Protein AF-A0A395NBT1-F1 (afdb_monomer_lite)

Sequence (187 aa):
MSADPVFLSLAEILTRHDVDQFLPVRCSHEETSRHMEQRIAELKDQEDSTGGSVTCIIRNAPTGLGEPCFDKLEAKLGHAMMSISAAKGFEVGSGFLGAEMNGSKHTDPFSPAPEQAVSAAEHKLGIPRSRLVTKTNHSGGIQSGISNGMPIFFRVAFKPPATIGQDQTTVMAQHARQVSIQMSKSS

Organism: Trichoderma arundinaceum (NCBI:txid490622)

Secondary structure (DSSP, 8-state):
-TT-HHHHHHHHH--HHHHHTSTTTT-SSHHHHHHHHHHHHHHHHTT----EEEEEEE-SPPTT-B-SSSS-HHHHHHHHHHTSTTEEEEEETTHHHHTTS-HHHH---EEEPPHHHHHHHHHHHS-PPPSEEESS-TTTTEETTEE-SSPEEEEEEEPPPS--SSEEEEEETTTTEEEEEE-PPP-

Radius of gyration: 21.01 Å; chains: 1; bounding box: 50×43×54 Å

pLDDT: mean 89.09, std 10.99, range [39.69, 98.44]

Structure (mmCIF, N/CA/C/O backbone):
data_AF-A0A395NBT1-F1
#
_entry.id   AF-A0A395NBT1-F1
#
loop_
_atom_site.group_PDB
_atom_site.id
_atom_site.type_symbol
_atom_site.label_atom_id
_atom_site.label_alt_id
_atom_site.label_comp_id
_atom_site.label_asym_id
_atom_site.label_entity_id
_atom_site.label_seq_id
_atom_site.pdbx_PDB_ins_code
_atom_site.Cartn_x
_atom_site.Cartn_y
_atom_site.Cartn_z
_atom_site.occupancy
_atom_site.B_iso_or_equiv
_atom_site.auth_seq_id
_atom_site.auth_comp_id
_atom_site.auth_asym_id
_atom_site.auth_atom_id
_atom_site.pdbx_PDB_model_num
ATOM 1 N N . MET A 1 1 ? 11.245 -4.238 2.820 1.00 64.44 1 MET A N 1
ATOM 2 C CA . MET A 1 1 ? 10.103 -4.527 1.925 1.00 64.44 1 MET A CA 1
ATOM 3 C C . MET A 1 1 ? 10.461 -4.301 0.459 1.00 64.44 1 MET A C 1
ATOM 5 O O . MET A 1 1 ? 10.608 -5.280 -0.243 1.00 64.44 1 MET A O 1
ATOM 9 N N . SER A 1 2 ? 10.690 -3.072 -0.019 1.00 68.12 2 SER A N 1
ATOM 10 C CA . SER A 1 2 ? 10.865 -2.808 -1.466 1.00 68.12 2 SER A CA 1
ATOM 11 C C . SER A 1 2 ? 12.119 -3.403 -2.133 1.00 68.12 2 SER A C 1
ATOM 13 O O . SER A 1 2 ? 12.176 -3.489 -3.354 1.00 68.12 2 SER A O 1
ATOM 15 N N . ALA A 1 3 ? 13.123 -3.797 -1.349 1.00 66.44 3 ALA A N 1
ATOM 16 C CA . ALA A 1 3 ? 14.287 -4.566 -1.808 1.00 66.44 3 ALA A CA 1
ATOM 17 C C . ALA A 1 3 ? 14.493 -5.855 -1.006 1.00 66.44 3 ALA A C 1
ATOM 19 O O . ALA A 1 3 ? 15.542 -6.481 -1.095 1.00 66.44 3 ALA A O 1
ATOM 20 N N . ASP A 1 4 ? 13.498 -6.230 -0.201 1.00 78.12 4 ASP A N 1
ATOM 21 C CA . ASP A 1 4 ? 13.514 -7.515 0.481 1.00 78.12 4 ASP A CA 1
ATOM 22 C C . ASP A 1 4 ? 13.201 -8.603 -0.560 1.00 78.12 4 ASP A C 1
ATOM 24 O O . ASP A 1 4 ? 12.109 -8.570 -1.139 1.00 78.12 4 ASP A O 1
ATOM 28 N N . PRO A 1 5 ? 14.122 -9.547 -0.823 1.00 78.00 5 PRO A N 1
ATOM 2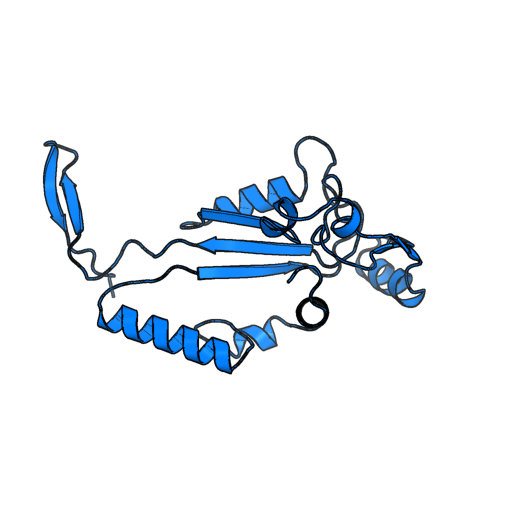9 C CA . PRO A 1 5 ? 13.909 -10.590 -1.820 1.00 78.00 5 PRO A CA 1
ATOM 30 C C . PRO A 1 5 ? 12.666 -11.439 -1.539 1.00 78.00 5 PRO A C 1
ATOM 32 O O . PRO A 1 5 ? 11.990 -11.857 -2.478 1.00 78.00 5 PRO A O 1
ATOM 35 N N . VAL A 1 6 ? 12.326 -11.649 -0.261 1.00 84.12 6 VAL A N 1
ATOM 36 C CA . VAL A 1 6 ? 11.142 -12.421 0.138 1.00 84.12 6 VAL A CA 1
ATOM 37 C C . VAL A 1 6 ? 9.877 -11.689 -0.288 1.00 84.12 6 VAL A C 1
ATOM 39 O O . VAL A 1 6 ? 8.997 -12.280 -0.911 1.00 84.12 6 VAL A O 1
ATOM 42 N N . PHE A 1 7 ? 9.803 -10.383 -0.019 1.00 84.69 7 PHE A N 1
ATOM 43 C CA . PHE A 1 7 ? 8.663 -9.572 -0.440 1.00 84.69 7 PHE A CA 1
ATOM 44 C C . PHE A 1 7 ? 8.560 -9.477 -1.961 1.00 84.69 7 PHE A C 1
ATOM 46 O O . PHE A 1 7 ? 7.461 -9.584 -2.490 1.00 84.69 7 PHE A O 1
ATOM 53 N N . LEU A 1 8 ? 9.672 -9.280 -2.671 1.00 83.25 8 LEU A N 1
ATOM 54 C CA . LEU A 1 8 ? 9.651 -9.186 -4.132 1.00 83.25 8 LEU A CA 1
ATOM 55 C C . LEU A 1 8 ? 9.175 -10.498 -4.768 1.00 83.25 8 LEU A C 1
ATOM 57 O O . LEU A 1 8 ? 8.313 -10.466 -5.642 1.00 83.25 8 LEU A O 1
ATOM 61 N N . SER A 1 9 ? 9.643 -11.643 -4.264 1.00 86.50 9 SER A N 1
ATOM 62 C CA . SER A 1 9 ? 9.143 -12.953 -4.688 1.00 86.50 9 SER A CA 1
ATOM 63 C C . SER A 1 9 ? 7.651 -13.112 -4.385 1.00 86.50 9 SER A C 1
ATOM 65 O O . SER A 1 9 ? 6.889 -13.532 -5.255 1.00 86.50 9 SER A O 1
ATOM 67 N N . LEU A 1 10 ? 7.212 -12.740 -3.177 1.00 86.31 10 LEU A N 1
ATOM 68 C CA . LEU A 1 10 ? 5.802 -12.771 -2.786 1.00 86.31 10 LEU A CA 1
ATOM 69 C C . LEU A 1 10 ? 4.959 -11.882 -3.711 1.00 86.31 10 LEU A C 1
ATOM 71 O O . LEU A 1 10 ? 3.888 -12.279 -4.170 1.00 86.31 10 LEU A O 1
ATOM 75 N N . ALA A 1 11 ? 5.459 -10.690 -4.031 1.00 85.19 11 ALA A N 1
ATOM 76 C CA . ALA A 1 11 ? 4.794 -9.738 -4.899 1.00 85.19 11 ALA A CA 1
ATOM 77 C C . ALA A 1 11 ? 4.624 -10.263 -6.326 1.00 85.19 11 ALA A C 1
ATOM 79 O O . ALA A 1 11 ? 3.717 -9.805 -7.011 1.00 85.19 11 ALA A O 1
ATOM 80 N N . GLU A 1 12 ? 5.388 -11.255 -6.773 1.00 84.62 12 GLU A N 1
ATOM 81 C CA . GLU A 1 12 ? 5.186 -11.904 -8.071 1.00 84.62 12 GLU A CA 1
ATOM 82 C C . GLU A 1 12 ? 4.179 -13.056 -8.017 1.00 84.62 12 GLU A C 1
ATOM 84 O O . GLU A 1 12 ? 3.336 -13.160 -8.909 1.00 84.62 12 GLU A O 1
ATOM 89 N N . ILE A 1 13 ? 4.218 -13.878 -6.965 1.00 88.69 13 ILE A N 1
ATOM 90 C CA . ILE A 1 13 ? 3.471 -15.146 -6.924 1.00 88.69 13 ILE A CA 1
ATOM 91 C C . ILE A 1 13 ? 2.124 -15.062 -6.196 1.00 88.69 13 ILE A C 1
ATOM 93 O O . ILE A 1 13 ? 1.206 -15.795 -6.547 1.00 88.69 13 ILE A O 1
ATOM 97 N N . LEU A 1 14 ? 1.980 -14.171 -5.208 1.00 89.25 14 LEU A N 1
ATOM 98 C CA . LEU A 1 14 ? 0.829 -14.151 -4.299 1.00 89.25 14 LEU A CA 1
ATOM 99 C C . LEU A 1 14 ? -0.477 -13.855 -5.039 1.00 89.25 14 LEU A C 1
ATOM 101 O O . LEU A 1 14 ? -0.660 -12.765 -5.583 1.00 89.25 14 LEU A O 1
ATOM 105 N N . THR A 1 15 ? -1.426 -14.775 -5.041 1.00 91.19 15 THR A N 1
ATOM 106 C CA . THR A 1 15 ? -2.711 -14.577 -5.710 1.00 91.19 15 THR A CA 1
ATOM 107 C C . THR A 1 15 ? -3.774 -14.054 -4.752 1.00 91.19 15 THR A C 1
ATOM 109 O O . THR A 1 15 ? -3.655 -14.125 -3.530 1.00 91.19 15 THR A O 1
ATOM 112 N N . ARG A 1 16 ? -4.873 -13.544 -5.317 1.00 89.94 16 ARG A N 1
ATOM 113 C CA . ARG A 1 16 ? -6.058 -13.208 -4.524 1.00 89.94 16 ARG A CA 1
ATOM 114 C C . ARG A 1 16 ? -6.600 -14.430 -3.774 1.00 89.94 16 ARG A C 1
ATOM 116 O O . ARG A 1 16 ? -7.049 -14.278 -2.647 1.00 89.94 16 ARG A O 1
ATOM 123 N N . HIS A 1 17 ? -6.555 -15.613 -4.391 1.00 92.69 17 HIS A N 1
ATOM 124 C CA . HIS A 1 17 ? -7.031 -16.842 -3.763 1.00 92.69 17 HIS A CA 1
ATOM 125 C C . HIS A 1 17 ? -6.228 -17.163 -2.500 1.00 92.69 17 HIS A C 1
ATOM 127 O O . HIS A 1 17 ? -6.829 -17.405 -1.460 1.00 92.69 17 HIS A O 1
ATOM 133 N N . ASP A 1 18 ? -4.898 -17.059 -2.572 1.00 91.94 18 ASP A N 1
ATOM 134 C CA . ASP A 1 18 ? -4.009 -17.312 -1.432 1.00 91.94 18 ASP A CA 1
ATOM 135 C C . ASP A 1 18 ? -4.303 -16.368 -0.263 1.00 91.94 18 ASP A C 1
ATOM 137 O O . ASP A 1 18 ? -4.250 -16.770 0.889 1.00 91.94 18 ASP A O 1
ATOM 141 N N . VAL A 1 19 ? -4.645 -15.111 -0.550 1.00 92.12 19 VAL A N 1
ATOM 142 C CA . VAL A 1 19 ? -4.983 -14.109 0.471 1.00 92.12 19 VAL A CA 1
ATOM 143 C C . VAL A 1 19 ? -6.383 -14.331 1.053 1.00 92.12 19 VAL A C 1
ATOM 145 O O . VAL A 1 19 ? -6.577 -14.214 2.263 1.00 92.12 19 VAL A O 1
ATOM 148 N N . ASP A 1 20 ? -7.364 -14.656 0.207 1.00 93.38 20 ASP A N 1
ATOM 149 C CA . ASP A 1 20 ? -8.762 -14.854 0.610 1.00 93.38 20 ASP A CA 1
ATOM 150 C C . ASP A 1 20 ? -8.966 -16.145 1.434 1.00 93.38 20 ASP A C 1
ATOM 152 O O . ASP A 1 20 ? -9.993 -16.279 2.095 1.00 93.38 20 ASP A O 1
ATOM 156 N N . GLN A 1 21 ? -7.994 -17.066 1.465 1.00 93.75 21 GLN A N 1
ATOM 157 C CA . GLN A 1 21 ? -7.999 -18.213 2.385 1.00 93.75 21 GLN A CA 1
ATOM 158 C C . GLN A 1 21 ? -7.797 -17.809 3.859 1.00 93.75 21 GLN A C 1
ATOM 160 O O . GLN A 1 21 ? -8.233 -18.533 4.750 1.00 93.75 21 GLN A O 1
ATOM 165 N N . PHE A 1 22 ? -7.197 -16.645 4.132 1.00 93.19 22 PHE A N 1
ATOM 166 C CA . PHE A 1 22 ? -6.856 -16.183 5.485 1.00 93.19 22 PHE A CA 1
ATOM 167 C C . PHE A 1 22 ? -7.868 -15.161 6.014 1.00 93.19 22 PHE A C 1
ATOM 169 O O . PHE A 1 22 ? -7.516 -14.059 6.440 1.00 93.19 22 PHE A O 1
ATOM 176 N N . LEU A 1 23 ? -9.160 -15.479 5.946 1.00 91.31 23 LEU A N 1
ATOM 177 C CA . LEU A 1 23 ? -10.187 -14.636 6.559 1.00 91.31 23 LEU A CA 1
ATOM 178 C C . LEU A 1 23 ? -10.144 -14.749 8.093 1.00 91.31 23 LEU A C 1
ATOM 180 O O . LEU A 1 23 ? -9.968 -15.850 8.605 1.00 91.31 23 LEU A O 1
ATOM 184 N N . PRO A 1 24 ? -10.365 -13.641 8.830 1.00 91.88 24 PRO A N 1
ATOM 185 C CA . PRO A 1 24 ? -10.861 -12.347 8.344 1.00 91.88 24 PRO A CA 1
ATOM 186 C C . PRO A 1 24 ? -9.770 -11.332 7.952 1.00 91.88 24 PRO A C 1
ATOM 188 O O . PRO A 1 24 ? -10.095 -10.309 7.345 1.00 91.88 24 PRO A O 1
ATOM 191 N N . VAL A 1 25 ? -8.500 -11.581 8.289 1.00 95.06 25 VAL A N 1
ATOM 192 C CA . VAL A 1 25 ? -7.426 -10.565 8.252 1.00 95.06 25 VAL A CA 1
ATOM 193 C C . VAL A 1 25 ? -6.683 -10.459 6.921 1.00 95.06 25 VAL A C 1
ATOM 195 O O . VAL A 1 25 ? -6.000 -9.464 6.687 1.00 95.06 25 VAL A O 1
ATOM 198 N N . ARG A 1 26 ? -6.849 -11.436 6.023 1.00 95.06 26 ARG A N 1
ATOM 199 C CA . ARG A 1 26 ? -6.246 -11.478 4.681 1.00 95.06 26 ARG A CA 1
ATOM 200 C C . ARG A 1 26 ? -4.718 -11.359 4.711 1.00 95.06 26 ARG A C 1
ATOM 202 O O . ARG A 1 26 ? -4.114 -10.663 3.896 1.00 95.06 26 ARG A O 1
ATOM 209 N N . CYS A 1 27 ? -4.091 -12.044 5.664 1.00 93.25 27 CYS A N 1
ATOM 210 C CA . CYS A 1 27 ? -2.641 -12.135 5.787 1.00 93.25 27 CYS A CA 1
ATOM 211 C C . CYS A 1 27 ? -2.197 -13.564 5.467 1.00 93.25 27 CYS A C 1
ATOM 213 O O . CYS A 1 27 ? -2.426 -14.465 6.261 1.00 93.25 27 CYS A O 1
ATOM 215 N N . SER A 1 28 ? -1.525 -13.776 4.332 1.00 90.44 28 SER A N 1
ATOM 216 C CA . SER A 1 28 ? -1.078 -15.113 3.904 1.00 90.44 28 SER A CA 1
ATOM 217 C C . SER A 1 28 ? 0.087 -15.688 4.725 1.00 90.44 28 SER A C 1
ATOM 219 O O . SER A 1 28 ? 0.576 -16.773 4.422 1.00 90.44 28 SER A O 1
ATOM 221 N N . HIS A 1 29 ? 0.582 -14.954 5.727 1.00 91.31 29 HIS A N 1
ATOM 222 C CA . HIS A 1 29 ? 1.615 -15.423 6.645 1.00 91.31 29 HIS A CA 1
ATOM 223 C C . HIS A 1 29 ? 0.958 -15.903 7.940 1.00 91.31 29 HIS A C 1
ATOM 225 O O . HIS A 1 29 ? 0.477 -15.095 8.732 1.00 91.31 29 HIS A O 1
ATOM 231 N N . GLU A 1 30 ? 0.945 -17.217 8.155 1.00 91.94 30 GLU A N 1
ATOM 232 C CA . GLU A 1 30 ? 0.127 -17.877 9.181 1.00 91.94 30 GLU A CA 1
ATOM 233 C C . GLU A 1 30 ? 0.376 -17.363 10.607 1.00 91.94 30 GLU A C 1
ATOM 235 O O . GLU A 1 30 ? -0.566 -17.091 11.351 1.00 91.94 30 GLU A O 1
ATOM 240 N N . GLU A 1 31 ? 1.638 -17.195 11.003 1.00 95.00 31 GLU A N 1
ATOM 241 C CA . GLU A 1 31 ? 1.982 -16.679 12.334 1.00 95.00 31 GLU A CA 1
ATOM 242 C C . GLU A 1 31 ? 1.490 -15.237 12.523 1.00 95.00 31 GLU A C 1
ATOM 244 O O . GLU A 1 31 ? 0.883 -14.897 13.538 1.00 95.00 31 GLU A O 1
ATOM 249 N N . THR A 1 32 ? 1.686 -14.391 11.511 1.00 94.00 32 THR A N 1
ATOM 250 C CA . THR A 1 32 ? 1.241 -12.994 11.556 1.00 94.00 32 THR A CA 1
ATOM 251 C C . THR A 1 32 ? -0.281 -12.891 11.519 1.00 94.00 32 THR A C 1
ATOM 253 O O . THR A 1 32 ? -0.833 -12.063 12.239 1.00 94.00 32 THR A O 1
ATOM 256 N N . SER A 1 33 ? -0.961 -13.751 10.750 1.00 95.44 33 SER A N 1
ATOM 257 C CA . SER A 1 33 ? -2.427 -13.846 10.728 1.00 95.44 33 SER A CA 1
ATOM 258 C C . SER A 1 33 ? -2.971 -14.117 12.125 1.00 95.44 33 SER A C 1
ATOM 260 O O . SER A 1 33 ? -3.817 -13.368 12.608 1.00 95.44 33 SER A O 1
ATOM 262 N N . ARG A 1 34 ? -2.405 -15.109 12.829 1.00 96.31 34 ARG A N 1
ATOM 263 C CA . ARG A 1 34 ? -2.803 -15.443 14.204 1.00 96.31 34 ARG A CA 1
ATOM 264 C C . ARG A 1 34 ? -2.607 -14.275 15.167 1.00 96.31 34 ARG A C 1
ATOM 266 O O . ARG A 1 34 ? -3.514 -13.975 15.936 1.00 96.31 34 ARG A O 1
ATOM 273 N N . HIS A 1 35 ? -1.472 -13.578 15.103 1.00 97.12 35 HIS A N 1
ATOM 274 C CA . HIS A 1 35 ? -1.242 -12.397 15.944 1.00 97.12 35 HIS A CA 1
ATOM 275 C C . HIS A 1 35 ? -2.223 -11.253 15.634 1.00 97.12 35 HIS A C 1
ATOM 277 O O . HIS A 1 35 ? -2.707 -10.587 16.550 1.00 97.12 35 HIS A O 1
ATOM 283 N N . MET A 1 36 ? -2.554 -11.027 14.358 1.00 97.44 36 MET A N 1
ATOM 284 C CA . MET A 1 36 ? -3.553 -10.028 13.960 1.00 97.44 36 MET A CA 1
ATOM 285 C C . MET A 1 36 ? -4.950 -10.391 14.478 1.00 97.44 36 MET A C 1
ATOM 287 O O . MET A 1 36 ? -5.640 -9.532 15.023 1.00 97.44 36 MET A O 1
ATOM 291 N N . GLU A 1 37 ? -5.360 -11.653 14.345 1.00 96.75 37 GLU A N 1
ATOM 292 C CA . GLU A 1 37 ? -6.650 -12.153 14.830 1.00 96.75 37 GLU A CA 1
ATOM 293 C C . GLU A 1 37 ? -6.774 -12.044 16.350 1.00 96.75 37 GLU A C 1
ATOM 295 O O . GLU A 1 37 ? -7.779 -11.533 16.842 1.00 96.75 37 GLU A O 1
ATOM 300 N N . GLN A 1 38 ? -5.735 -12.450 17.086 1.00 97.31 38 GLN A N 1
ATOM 301 C CA . GLN A 1 38 ? -5.672 -12.308 18.541 1.00 97.31 38 GLN A CA 1
ATOM 302 C C . GLN A 1 38 ? -5.833 -10.847 18.956 1.00 97.31 38 GLN A C 1
ATOM 304 O O . GLN A 1 38 ? -6.691 -10.532 19.776 1.00 97.31 38 GLN A O 1
ATOM 309 N N . ARG A 1 39 ? -5.094 -9.932 18.320 1.00 97.06 39 ARG A N 1
ATOM 310 C CA . ARG A 1 39 ? -5.191 -8.502 18.625 1.00 97.06 39 ARG A CA 1
ATOM 311 C C . ARG A 1 39 ? -6.585 -7.931 18.353 1.00 97.06 39 ARG A C 1
ATOM 313 O O . ARG A 1 39 ? -7.067 -7.088 19.107 1.00 97.06 39 ARG A O 1
ATOM 320 N N . ILE A 1 40 ? -7.230 -8.362 17.270 1.00 96.12 40 ILE A N 1
ATOM 321 C CA . ILE A 1 40 ? -8.598 -7.946 16.938 1.00 96.12 40 ILE A CA 1
ATOM 322 C C . ILE A 1 40 ? -9.594 -8.490 17.968 1.00 96.12 40 ILE A C 1
ATOM 324 O O . ILE A 1 40 ? -10.498 -7.758 18.365 1.00 96.12 40 ILE A O 1
ATOM 328 N N . ALA A 1 41 ? -9.431 -9.741 18.408 1.00 96.12 41 ALA A N 1
ATOM 329 C CA . ALA A 1 41 ? -10.268 -10.342 19.441 1.00 96.12 41 ALA A CA 1
ATOM 330 C C . ALA A 1 41 ? -10.123 -9.606 20.784 1.00 96.12 41 ALA A C 1
ATOM 332 O O . ALA A 1 41 ? -11.127 -9.187 21.349 1.00 96.12 41 ALA A O 1
ATOM 333 N N . GLU A 1 42 ? -8.891 -9.337 21.225 1.00 97.19 42 GLU A N 1
ATOM 334 C CA . GLU A 1 42 ? -8.612 -8.568 22.446 1.00 97.19 42 GLU A CA 1
ATOM 335 C C . GLU A 1 42 ? -9.287 -7.193 22.441 1.00 97.19 42 GLU A C 1
ATOM 337 O O . GLU A 1 42 ? -9.900 -6.788 23.425 1.00 97.19 42 GLU A O 1
ATOM 342 N N . LEU A 1 43 ? -9.177 -6.457 21.331 1.00 95.88 43 LEU A N 1
ATOM 343 C CA . LEU A 1 43 ? -9.777 -5.128 21.220 1.00 95.88 43 LEU A CA 1
ATOM 344 C C . LEU A 1 43 ? -11.296 -5.188 21.161 1.00 95.88 43 LEU A C 1
ATOM 346 O O . LEU A 1 43 ? -11.957 -4.316 21.712 1.00 95.88 43 LEU A O 1
ATOM 350 N N . LYS A 1 44 ? -11.857 -6.225 20.536 1.00 93.56 44 LYS A N 1
ATOM 351 C CA . LYS A 1 44 ? -13.300 -6.449 20.547 1.00 93.56 44 LYS A CA 1
ATOM 352 C C . LYS A 1 44 ? -13.814 -6.655 21.975 1.00 93.56 44 LYS A C 1
ATOM 354 O O . LYS A 1 44 ? -14.836 -6.066 22.316 1.00 93.56 44 LYS A O 1
ATOM 359 N N . ASP A 1 45 ? -13.104 -7.432 22.792 1.00 95.19 45 ASP A N 1
ATOM 360 C CA . ASP A 1 45 ? -13.452 -7.661 24.202 1.00 95.19 45 ASP A CA 1
ATOM 361 C C . ASP A 1 45 ? -13.301 -6.385 25.052 1.00 95.19 45 ASP A C 1
ATOM 363 O O . ASP A 1 45 ? -14.012 -6.202 26.036 1.00 95.19 45 ASP A O 1
ATOM 367 N N . GLN A 1 46 ? -12.416 -5.471 24.643 1.00 95.06 46 GLN A N 1
ATOM 368 C CA . GLN A 1 46 ? -12.236 -4.133 25.229 1.00 95.06 46 GLN A CA 1
ATOM 369 C C . GLN A 1 46 ? -13.201 -3.081 24.654 1.00 95.06 46 GLN A C 1
ATOM 371 O O . GLN A 1 46 ? -13.040 -1.886 24.911 1.00 95.06 46 GLN A O 1
ATOM 376 N N . GLU A 1 47 ? -14.174 -3.508 23.843 1.00 93.81 47 GLU A N 1
ATOM 377 C CA . GLU A 1 47 ? -15.110 -2.637 23.129 1.00 93.81 47 GLU A CA 1
ATOM 378 C C . GLU A 1 47 ? -14.424 -1.544 22.288 1.00 93.81 47 GLU A C 1
ATOM 380 O O . GLU A 1 47 ? -14.979 -0.466 22.084 1.00 93.81 47 GLU A O 1
ATOM 385 N N . ASP A 1 48 ? -13.226 -1.828 21.778 1.00 94.88 48 ASP A N 1
ATOM 386 C CA . ASP A 1 48 ? -12.342 -0.916 21.053 1.00 94.88 48 ASP A CA 1
ATOM 387 C C . ASP A 1 48 ? -12.085 -1.395 19.607 1.00 94.88 48 ASP A C 1
ATOM 389 O O . ASP A 1 48 ? -12.679 -2.354 19.103 1.00 94.88 48 ASP A O 1
ATOM 393 N N . SER A 1 49 ? -11.200 -0.707 18.887 1.00 94.88 49 SER A N 1
ATOM 394 C CA . SER A 1 49 ? -10.801 -1.057 17.533 1.00 94.88 49 SER A CA 1
ATOM 395 C C . SER A 1 49 ? -9.343 -0.715 17.240 1.00 94.88 49 SER A C 1
ATOM 397 O O . SER A 1 49 ? -8.694 0.071 17.922 1.00 94.88 49 SER A O 1
ATOM 399 N N . THR A 1 50 ? -8.813 -1.304 16.170 1.00 96.12 50 THR A N 1
ATOM 400 C CA . THR A 1 50 ? -7.486 -0.976 15.646 1.00 96.12 50 THR A CA 1
ATOM 401 C C . THR A 1 50 ? -7.574 -0.563 14.189 1.00 96.12 50 THR A C 1
ATOM 403 O O . THR A 1 50 ? -8.496 -0.933 13.460 1.00 96.12 50 THR A O 1
ATOM 406 N N . GLY A 1 51 ? -6.590 0.226 13.772 1.00 96.12 51 GLY A N 1
ATOM 407 C CA . GLY A 1 51 ? -6.306 0.469 12.372 1.00 96.12 51 GLY A CA 1
ATOM 408 C C . GLY A 1 51 ? -5.459 -0.657 11.793 1.00 96.12 51 GLY A C 1
ATOM 409 O O . GLY A 1 51 ? -5.273 -1.715 12.397 1.00 96.12 51 GLY A O 1
ATOM 410 N N . GLY A 1 52 ? -4.901 -0.395 10.623 1.00 96.19 52 GLY A N 1
ATOM 411 C CA . GLY A 1 52 ? -4.010 -1.325 9.952 1.00 96.19 52 GLY A CA 1
ATOM 412 C C . GLY A 1 52 ? -3.477 -0.739 8.661 1.00 96.19 52 GLY A C 1
ATOM 413 O O . GLY A 1 52 ? -3.789 0.393 8.291 1.00 96.19 52 GLY A O 1
ATOM 414 N N . SER A 1 53 ? -2.677 -1.524 7.958 1.00 95.69 53 SER A N 1
ATOM 415 C CA . SER A 1 53 ? -2.173 -1.153 6.644 1.00 95.69 53 SER A CA 1
ATOM 416 C C . SER A 1 53 ? -2.411 -2.273 5.651 1.00 95.69 53 SER A C 1
ATOM 418 O O . SER A 1 53 ? -2.197 -3.436 5.982 1.00 95.69 53 SER A O 1
ATOM 420 N N . VAL A 1 54 ? -2.792 -1.917 4.430 1.00 95.25 54 VAL A N 1
ATOM 421 C CA . VAL A 1 54 ? -3.010 -2.868 3.338 1.00 95.25 54 VAL A CA 1
ATOM 422 C C . VAL A 1 54 ? -1.984 -2.607 2.252 1.00 95.25 54 VAL A C 1
ATOM 424 O O . VAL A 1 54 ? -1.839 -1.468 1.808 1.00 95.25 54 VAL A O 1
ATOM 427 N N . THR A 1 55 ? -1.299 -3.657 1.808 1.00 94.81 55 THR A N 1
ATOM 428 C CA . THR A 1 55 ? -0.430 -3.605 0.631 1.00 94.81 55 THR A CA 1
ATOM 429 C C . THR A 1 55 ? -1.202 -4.088 -0.589 1.00 94.81 55 THR A C 1
ATOM 431 O O . THR A 1 55 ? -1.771 -5.177 -0.583 1.00 94.81 55 THR A O 1
ATOM 434 N N . CYS A 1 56 ? -1.208 -3.282 -1.646 1.00 95.00 56 CYS A N 1
ATOM 435 C CA . CYS A 1 56 ? -1.764 -3.641 -2.942 1.00 95.00 56 CYS A CA 1
ATOM 436 C C . CYS A 1 56 ? -0.630 -3.897 -3.934 1.00 95.00 56 CYS A C 1
ATOM 438 O O . CYS A 1 56 ? 0.381 -3.194 -3.914 1.00 95.00 56 CYS A O 1
ATOM 440 N N . ILE A 1 57 ? -0.814 -4.892 -4.803 1.00 94.62 57 ILE A N 1
ATOM 441 C CA . ILE A 1 57 ? 0.135 -5.253 -5.854 1.00 94.62 57 ILE A CA 1
ATOM 442 C C . ILE A 1 57 ? -0.611 -5.302 -7.189 1.00 94.62 57 ILE A C 1
ATOM 444 O O . ILE A 1 57 ? -1.576 -6.050 -7.347 1.00 94.62 57 ILE A O 1
ATOM 448 N N . ILE A 1 58 ? -0.132 -4.533 -8.161 1.00 93.00 58 ILE A N 1
ATOM 449 C CA . ILE A 1 58 ? -0.603 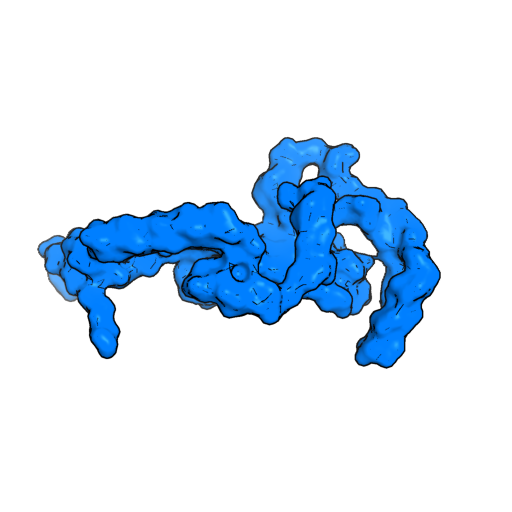-4.523 -9.544 1.00 93.00 58 ILE A CA 1
ATOM 450 C C . ILE A 1 58 ? 0.503 -5.124 -10.409 1.00 93.00 58 ILE A C 1
ATOM 452 O O . ILE A 1 58 ? 1.597 -4.573 -10.545 1.00 93.00 58 ILE A O 1
ATOM 456 N N . ARG A 1 59 ? 0.210 -6.275 -11.010 1.00 89.62 59 ARG A N 1
ATOM 457 C CA . ARG A 1 59 ? 1.131 -6.984 -11.905 1.00 89.62 59 ARG A CA 1
ATOM 458 C C . ARG A 1 59 ? 0.803 -6.689 -13.353 1.00 89.62 59 ARG A C 1
ATOM 460 O O . ARG A 1 59 ? -0.351 -6.440 -13.691 1.00 89.62 59 ARG A O 1
ATOM 467 N N . ASN A 1 60 ? 1.813 -6.821 -14.207 1.00 85.25 60 ASN A N 1
ATOM 468 C CA . ASN A 1 60 ? 1.667 -6.692 -15.657 1.00 85.25 60 ASN A CA 1
ATOM 469 C C . ASN A 1 60 ? 1.074 -5.339 -16.081 1.00 85.25 60 ASN A C 1
ATOM 471 O O . ASN A 1 60 ? 0.353 -5.262 -17.073 1.00 85.25 60 ASN A O 1
ATOM 475 N N . ALA A 1 61 ? 1.373 -4.278 -15.327 1.00 89.06 61 ALA A N 1
ATOM 476 C CA . ALA A 1 61 ? 1.083 -2.927 -15.774 1.00 89.06 61 ALA A CA 1
ATOM 477 C C . ALA A 1 61 ? 1.884 -2.656 -17.066 1.00 89.06 61 ALA A C 1
ATOM 479 O O . ALA A 1 61 ? 3.086 -2.948 -17.093 1.00 89.06 61 ALA A O 1
ATOM 480 N N . PRO A 1 62 ? 1.257 -2.120 -18.130 1.00 87.38 62 PRO A N 1
ATOM 481 C CA . PRO A 1 62 ? 1.983 -1.680 -19.318 1.00 87.38 62 PRO A CA 1
ATOM 482 C C . PRO A 1 62 ? 3.073 -0.685 -18.931 1.00 87.38 62 PRO A C 1
ATOM 484 O O . PRO A 1 62 ? 2.843 0.109 -18.025 1.00 87.38 62 PRO A O 1
ATOM 487 N N . THR A 1 63 ? 4.231 -0.692 -19.591 1.00 88.88 63 THR A N 1
ATOM 488 C CA . THR A 1 63 ? 5.245 0.358 -19.396 1.00 88.88 63 THR A CA 1
ATOM 489 C C . THR A 1 63 ? 4.725 1.685 -19.957 1.00 88.88 63 THR A C 1
ATOM 491 O O . THR A 1 63 ? 4.145 1.708 -21.039 1.00 88.88 63 THR A O 1
ATOM 494 N N . GLY A 1 64 ? 4.953 2.790 -19.246 1.00 90.19 64 GLY A N 1
ATOM 495 C CA . GLY A 1 64 ? 4.566 4.130 -19.689 1.00 90.19 64 GLY A CA 1
ATOM 496 C C . GLY A 1 64 ? 3.140 4.551 -19.323 1.00 90.19 64 GLY A C 1
ATOM 497 O O . GLY A 1 64 ? 2.694 5.597 -19.777 1.00 90.19 64 GLY A O 1
ATOM 498 N N . LEU A 1 65 ? 2.419 3.775 -18.507 1.00 92.00 65 LEU A N 1
ATOM 499 C CA . LEU A 1 65 ? 1.109 4.165 -17.985 1.00 92.00 65 LEU A CA 1
ATOM 500 C C . LEU A 1 65 ? 1.267 5.323 -16.991 1.00 92.00 65 LEU A C 1
ATOM 502 O O . LEU A 1 65 ? 2.042 5.210 -16.044 1.00 92.00 65 LEU A O 1
ATOM 506 N N . GLY A 1 66 ? 0.496 6.393 -17.175 1.00 92.50 66 GLY A N 1
ATOM 507 C CA . GLY A 1 66 ? 0.562 7.613 -16.368 1.00 92.50 66 GLY A CA 1
ATOM 508 C C . GLY A 1 66 ? 0.992 8.817 -17.200 1.00 92.50 66 GLY A C 1
ATOM 509 O O . GLY A 1 66 ? 1.046 8.748 -18.427 1.00 92.50 66 GLY A O 1
ATOM 510 N N . GLU A 1 67 ? 1.313 9.918 -16.530 1.00 92.94 67 GLU A N 1
ATOM 511 C CA . GLU A 1 67 ? 1.912 11.091 -17.162 1.00 92.94 67 GLU A CA 1
ATOM 512 C C . GLU A 1 67 ? 3.025 11.683 -16.278 1.00 92.94 67 GLU A C 1
ATOM 514 O O . GLU A 1 67 ? 2.998 11.531 -15.057 1.00 92.94 67 GLU A O 1
ATOM 519 N N . PRO A 1 68 ? 4.049 12.329 -16.854 1.00 88.75 68 PRO A N 1
ATOM 520 C CA . PRO A 1 68 ? 5.253 12.679 -16.104 1.00 88.75 68 PRO A CA 1
ATOM 521 C C . PRO A 1 68 ? 5.145 13.974 -15.287 1.00 88.75 68 PRO A C 1
ATOM 523 O O . PRO A 1 68 ? 6.047 14.269 -14.495 1.00 88.75 68 PRO A O 1
ATOM 526 N N . CYS A 1 69 ? 4.089 14.772 -15.469 1.00 89.25 69 CYS A N 1
ATOM 527 C CA . CYS A 1 69 ? 4.053 16.147 -14.979 1.00 89.25 69 CYS A CA 1
ATOM 528 C C . CYS A 1 69 ? 3.036 16.350 -13.854 1.00 89.25 69 CYS A C 1
ATOM 530 O O . CYS A 1 69 ? 3.450 16.486 -12.699 1.00 89.25 69 CYS A O 1
ATOM 532 N N . PHE A 1 70 ? 1.741 16.391 -14.177 1.00 86.88 70 PHE A N 1
ATOM 533 C CA . PHE A 1 70 ? 0.705 16.861 -13.249 1.00 86.88 70 PHE A CA 1
ATOM 534 C C . PHE A 1 70 ? -0.096 15.708 -12.639 1.00 86.88 70 PHE A C 1
ATOM 536 O O . PHE A 1 70 ? -0.202 15.607 -11.420 1.00 86.88 70 PHE A O 1
ATOM 543 N N . ASP A 1 71 ? -0.570 14.788 -13.472 1.00 91.19 71 ASP A N 1
ATOM 544 C CA . ASP A 1 71 ? -1.353 13.613 -13.097 1.00 9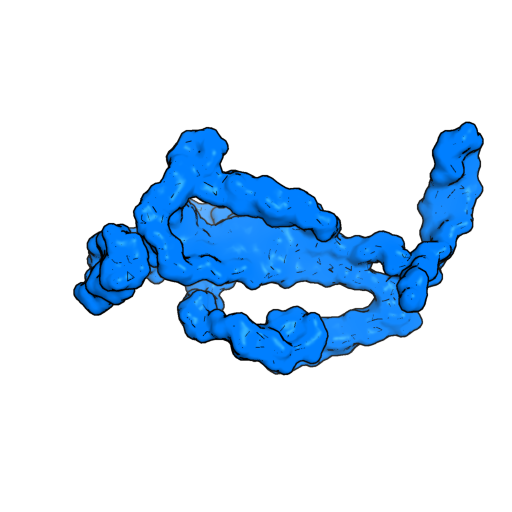1.19 71 ASP A CA 1
ATOM 545 C C . ASP A 1 71 ? -0.519 12.325 -13.079 1.00 91.19 71 ASP A C 1
ATOM 547 O O . ASP A 1 71 ? -0.895 11.288 -13.633 1.00 91.19 71 ASP A O 1
ATOM 551 N N . LYS A 1 72 ? 0.630 12.398 -12.399 1.00 96.94 72 LYS A N 1
ATOM 552 C CA . LYS A 1 72 ? 1.514 11.252 -12.155 1.00 96.94 72 LYS A CA 1
ATOM 553 C C . LYS A 1 72 ? 0.735 10.038 -11.657 1.00 96.94 72 LYS A C 1
ATOM 555 O O . LYS A 1 72 ? -0.179 10.174 -10.838 1.00 96.94 72 LYS A O 1
ATOM 560 N N . LEU A 1 73 ? 1.112 8.843 -12.112 1.00 97.56 73 LEU A N 1
ATOM 561 C CA . LEU A 1 73 ? 0.407 7.606 -11.770 1.00 97.56 73 LEU A CA 1
ATOM 562 C C . LEU A 1 73 ? 0.292 7.416 -10.249 1.00 97.56 73 LEU A C 1
ATOM 564 O O . LEU A 1 73 ? -0.794 7.144 -9.738 1.00 97.56 73 LEU A O 1
ATOM 568 N N . GLU A 1 74 ? 1.382 7.629 -9.512 1.00 96.75 74 GLU A N 1
ATOM 569 C CA . GLU A 1 74 ? 1.416 7.572 -8.050 1.00 96.75 74 GLU A CA 1
ATOM 570 C C . GLU A 1 74 ? 0.540 8.646 -7.391 1.00 96.75 74 GLU A C 1
ATOM 572 O O . GLU A 1 74 ? -0.056 8.388 -6.347 1.00 96.75 74 GLU A O 1
ATOM 577 N N . ALA A 1 75 ? 0.390 9.820 -8.012 1.00 96.75 75 ALA A N 1
ATOM 578 C CA . ALA A 1 75 ? -0.468 10.888 -7.507 1.00 96.75 75 ALA A CA 1
ATOM 579 C C . ALA A 1 75 ? -1.956 10.541 -7.677 1.00 96.75 75 ALA A C 1
ATOM 581 O O . ALA A 1 75 ? -2.738 10.709 -6.740 1.00 96.75 75 ALA A O 1
ATOM 582 N N . LYS A 1 76 ? -2.357 9.989 -8.832 1.00 97.19 76 LYS A N 1
ATOM 583 C CA . LYS A 1 76 ? -3.734 9.511 -9.061 1.00 97.19 76 LYS A CA 1
ATOM 584 C C . LYS A 1 76 ? -4.084 8.319 -8.179 1.00 97.19 76 LYS A C 1
ATOM 586 O O . LYS A 1 76 ? -5.180 8.287 -7.619 1.00 97.19 76 LYS A O 1
ATOM 591 N N . LEU A 1 77 ? -3.161 7.368 -8.022 1.00 97.44 77 LEU A N 1
ATOM 592 C CA . LEU A 1 77 ? -3.324 6.260 -7.081 1.00 97.44 77 LEU A CA 1
ATOM 593 C C . LEU A 1 77 ? -3.459 6.786 -5.652 1.00 97.44 77 LEU A C 1
ATOM 595 O O . LEU A 1 77 ? -4.385 6.390 -4.952 1.00 97.44 77 LEU A O 1
ATOM 599 N N . GLY A 1 78 ? -2.610 7.734 -5.250 1.00 97.75 78 GLY A N 1
ATOM 600 C CA . GLY A 1 78 ? -2.691 8.377 -3.943 1.00 97.75 78 GLY A CA 1
ATOM 601 C C . GLY A 1 78 ? -4.038 9.049 -3.710 1.00 97.75 78 GLY A C 1
ATOM 602 O O . GLY A 1 78 ? -4.678 8.782 -2.699 1.00 97.75 78 GLY A O 1
ATOM 603 N N . HIS A 1 79 ? -4.525 9.841 -4.667 1.00 97.62 79 HIS A N 1
ATOM 604 C CA . HIS A 1 79 ? -5.857 10.443 -4.601 1.00 97.62 79 HIS A CA 1
ATOM 605 C C . HIS A 1 79 ? -6.958 9.382 -4.451 1.00 97.62 79 HIS A C 1
ATOM 607 O O . HIS A 1 79 ? -7.794 9.477 -3.553 1.00 97.62 79 HIS A O 1
ATOM 613 N N . ALA A 1 80 ? -6.940 8.345 -5.295 1.00 97.69 80 ALA A N 1
ATOM 614 C CA . ALA A 1 80 ? -7.925 7.271 -5.241 1.00 97.69 80 ALA A CA 1
ATOM 615 C C . ALA A 1 80 ? -7.909 6.555 -3.881 1.00 97.69 80 ALA A C 1
ATOM 617 O O . ALA A 1 80 ? -8.961 6.358 -3.279 1.00 97.69 80 ALA A O 1
ATOM 618 N N . MET A 1 81 ? -6.731 6.211 -3.360 1.00 98.19 81 MET A N 1
ATOM 619 C CA . MET A 1 81 ? -6.606 5.486 -2.094 1.00 98.19 81 MET A CA 1
ATOM 620 C C . MET A 1 81 ? -6.949 6.356 -0.885 1.00 98.19 81 MET A C 1
ATOM 622 O O . MET A 1 81 ? -7.652 5.908 0.016 1.00 98.19 81 MET A O 1
ATOM 626 N N . MET A 1 82 ? -6.508 7.613 -0.874 1.00 98.12 82 MET A N 1
ATOM 627 C CA . MET A 1 82 ? -6.798 8.554 0.212 1.00 98.12 82 MET A CA 1
ATOM 628 C C . MET A 1 82 ? -8.266 8.998 0.239 1.00 98.12 82 MET A C 1
ATOM 630 O O . MET A 1 82 ? -8.724 9.494 1.265 1.00 98.12 82 MET A O 1
ATOM 634 N N . SER A 1 83 ? -9.016 8.795 -0.852 1.00 98.00 83 SER A N 1
ATOM 635 C CA . SER A 1 83 ? -10.469 9.006 -0.878 1.00 98.00 83 SER A CA 1
ATOM 636 C C . SER A 1 83 ? -11.259 7.927 -0.124 1.00 98.00 83 SER A C 1
ATOM 638 O O . SER A 1 83 ? -12.426 8.133 0.213 1.00 98.00 83 SER A O 1
ATOM 640 N N . ILE A 1 84 ? -10.636 6.780 0.174 1.00 97.25 84 ILE A N 1
ATOM 641 C CA . ILE A 1 84 ? -11.273 5.708 0.938 1.00 97.25 84 ILE A CA 1
ATOM 642 C C . ILE A 1 84 ? -11.455 6.172 2.387 1.00 97.25 84 ILE A C 1
ATOM 644 O O . ILE A 1 84 ? -10.543 6.701 3.023 1.00 97.25 84 ILE A O 1
ATOM 648 N N . SER A 1 85 ? -12.644 5.931 2.940 1.00 94.88 85 SER A N 1
ATOM 649 C CA . SER A 1 85 ? -12.937 6.250 4.339 1.00 94.88 85 SER A CA 1
ATOM 650 C C . SER A 1 85 ? -11.909 5.629 5.286 1.00 94.88 85 SER A C 1
ATOM 652 O O . SER A 1 85 ? -11.511 4.478 5.131 1.00 94.88 85 SER A O 1
ATOM 654 N N . ALA A 1 86 ? -11.500 6.409 6.288 1.00 96.19 86 ALA A N 1
ATOM 655 C CA . ALA A 1 86 ? -10.467 6.068 7.266 1.00 96.19 86 ALA A CA 1
ATOM 656 C C . ALA A 1 86 ? -9.027 5.942 6.727 1.00 96.19 86 ALA A C 1
ATOM 658 O O . ALA A 1 86 ? -8.126 5.771 7.550 1.00 96.19 86 ALA A O 1
ATOM 659 N N . ALA A 1 87 ? -8.767 6.099 5.423 1.00 98.0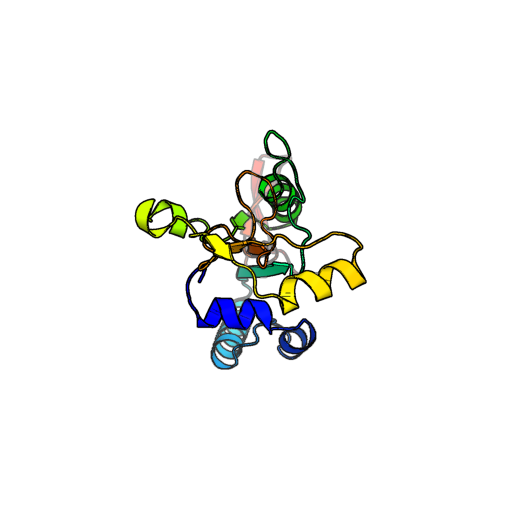0 87 ALA A N 1
ATOM 660 C CA . ALA A 1 87 ? -7.400 6.195 4.915 1.00 98.00 87 ALA A CA 1
ATOM 661 C C . ALA A 1 87 ? -6.700 7.447 5.474 1.00 98.00 87 ALA A C 1
ATOM 663 O O . ALA A 1 87 ? -7.280 8.535 5.539 1.00 98.00 87 ALA A O 1
ATOM 664 N N . LYS A 1 88 ? -5.453 7.291 5.926 1.00 97.88 88 LYS A N 1
ATOM 665 C CA . LYS A 1 88 ? -4.629 8.368 6.508 1.00 97.88 88 LYS A CA 1
ATOM 666 C C . LYS A 1 88 ? -3.195 8.409 5.994 1.00 97.88 88 LYS A C 1
ATOM 668 O O . LYS A 1 88 ? -2.488 9.360 6.309 1.00 97.88 88 LYS A O 1
ATOM 673 N N . GLY A 1 89 ? -2.777 7.428 5.203 1.00 97.94 89 GLY A N 1
ATOM 674 C CA . GLY A 1 89 ? -1.456 7.414 4.589 1.00 97.94 89 GLY A CA 1
ATOM 675 C C . GLY A 1 89 ? -1.450 6.593 3.311 1.00 97.94 89 GLY A C 1
ATOM 676 O O . GLY A 1 89 ? -2.174 5.603 3.206 1.00 97.94 89 GLY A O 1
ATOM 677 N N . PHE A 1 90 ? -0.622 7.014 2.363 1.00 98.12 90 PHE A N 1
ATOM 678 C CA . PHE A 1 90 ? -0.385 6.335 1.099 1.00 98.12 90 PHE A CA 1
ATOM 679 C C . PHE A 1 90 ? 1.100 6.419 0.765 1.00 98.12 90 PHE A 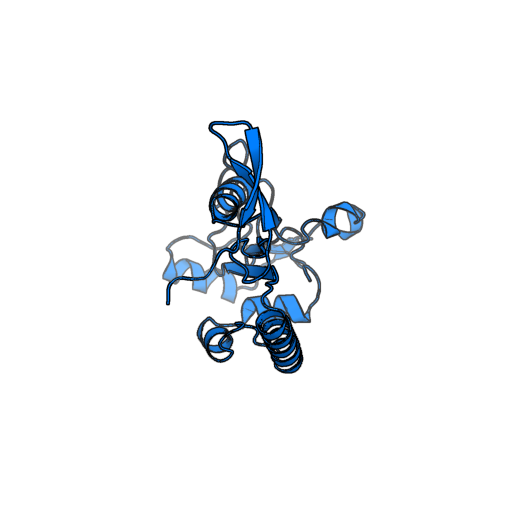C 1
ATOM 681 O O . PHE A 1 90 ? 1.695 7.492 0.857 1.00 98.12 90 PHE A O 1
ATOM 688 N N . GLU A 1 91 ? 1.690 5.299 0.368 1.00 97.12 91 GLU A N 1
ATOM 689 C CA . GLU A 1 91 ? 3.084 5.253 -0.059 1.00 97.12 91 GLU A CA 1
ATOM 690 C C . GLU A 1 91 ? 3.295 4.208 -1.155 1.00 97.12 91 GLU A C 1
ATOM 692 O O . GLU A 1 91 ? 2.665 3.152 -1.146 1.00 97.12 91 GLU A O 1
ATOM 697 N N . VAL A 1 92 ? 4.200 4.495 -2.090 1.00 96.81 92 VAL A N 1
ATOM 698 C CA . VAL A 1 92 ? 4.546 3.620 -3.220 1.00 96.81 92 VAL A CA 1
ATOM 699 C C . VAL A 1 92 ? 5.975 3.118 -3.048 1.00 96.81 92 VAL A C 1
ATOM 701 O O . VAL A 1 92 ? 6.850 3.872 -2.616 1.00 96.81 92 VAL A O 1
ATOM 704 N N . GLY A 1 93 ? 6.228 1.854 -3.391 1.00 95.31 93 GLY A N 1
ATOM 705 C CA . GLY A 1 93 ? 7.583 1.309 -3.400 1.00 95.31 93 GLY A CA 1
ATOM 706 C C . GLY A 1 93 ? 8.231 1.286 -2.017 1.00 95.31 93 GLY A C 1
ATOM 707 O O . GLY A 1 93 ? 7.679 0.752 -1.055 1.00 95.31 93 GLY A O 1
ATOM 708 N N . SER A 1 94 ? 9.425 1.869 -1.909 1.00 94.94 94 SER A N 1
ATOM 709 C CA . SER A 1 94 ? 10.129 2.061 -0.636 1.00 94.94 94 SER A CA 1
ATOM 710 C C . SER A 1 94 ? 9.388 2.993 0.323 1.00 94.94 94 SER A C 1
ATOM 712 O O . SER A 1 94 ? 9.690 2.982 1.513 1.00 94.94 94 SER A O 1
ATOM 714 N N . GLY A 1 95 ? 8.448 3.799 -0.179 1.00 94.50 95 GLY A N 1
ATOM 715 C CA . GLY A 1 95 ? 7.622 4.686 0.627 1.00 94.50 95 GLY A CA 1
ATOM 716 C C . GLY A 1 95 ? 8.441 5.608 1.525 1.00 94.50 95 GLY A C 1
ATOM 717 O O . GLY A 1 95 ? 9.472 6.135 1.101 1.00 94.50 95 GLY A O 1
ATOM 718 N N . PHE A 1 96 ? 8.007 5.758 2.778 1.00 94.81 96 PHE A N 1
ATOM 719 C CA . PHE A 1 96 ? 8.694 6.609 3.757 1.00 94.81 96 PHE A CA 1
ATOM 720 C C . PHE A 1 96 ? 10.127 6.152 4.057 1.00 94.81 96 PHE A C 1
ATOM 722 O O . PHE A 1 96 ? 10.996 6.998 4.244 1.00 94.81 96 PHE A O 1
ATOM 729 N N . LEU A 1 97 ? 10.413 4.844 4.003 1.00 92.94 97 LEU A N 1
ATOM 730 C CA . LEU A 1 97 ? 11.779 4.334 4.177 1.00 92.94 97 LEU A CA 1
ATOM 731 C C . LEU A 1 97 ? 12.726 4.880 3.097 1.00 92.94 97 LEU A C 1
ATOM 733 O O . LEU A 1 97 ? 13.903 5.093 3.360 1.00 92.94 97 LEU A O 1
ATOM 737 N N . GLY A 1 98 ? 12.219 5.151 1.889 1.00 93.25 98 GLY A N 1
ATOM 738 C CA . GLY A 1 98 ? 13.009 5.755 0.815 1.00 93.25 98 GLY A CA 1
ATOM 739 C C . GLY A 1 98 ? 13.556 7.142 1.164 1.00 93.25 98 GLY A C 1
ATOM 740 O O . GLY A 1 98 ? 14.632 7.495 0.693 1.00 93.25 98 GLY A O 1
ATOM 741 N N . ALA A 1 99 ? 12.867 7.899 2.027 1.00 94.38 99 ALA A N 1
ATOM 742 C CA . ALA A 1 99 ? 13.321 9.216 2.478 1.00 94.38 99 ALA A CA 1
ATOM 743 C C . ALA A 1 99 ? 14.532 9.143 3.428 1.00 94.38 99 ALA A C 1
ATOM 745 O O . ALA A 1 99 ? 15.250 10.127 3.581 1.00 94.38 99 ALA A O 1
ATOM 746 N N . GLU A 1 100 ? 14.780 7.981 4.036 1.00 95.12 100 GLU A N 1
ATOM 747 C CA . GLU A 1 100 ? 15.920 7.725 4.927 1.00 95.12 100 GLU A CA 1
ATOM 748 C C . GLU A 1 100 ? 17.126 7.124 4.180 1.00 95.12 100 GLU A C 1
ATOM 750 O O . GLU A 1 100 ? 18.182 6.877 4.765 1.00 95.12 100 GLU A O 1
ATOM 755 N N . MET A 1 101 ? 16.988 6.861 2.875 1.00 94.38 101 MET A N 1
ATOM 756 C CA . MET A 1 101 ? 18.014 6.207 2.069 1.00 94.38 101 MET A CA 1
ATOM 757 C C . MET A 1 101 ? 18.901 7.207 1.326 1.00 94.38 101 MET A C 1
ATOM 759 O O . MET A 1 101 ? 18.446 8.193 0.751 1.00 94.38 101 MET A O 1
ATOM 763 N N . ASN A 1 102 ? 20.187 6.874 1.217 1.00 96.31 102 ASN A N 1
ATOM 764 C CA . ASN A 1 102 ? 21.082 7.559 0.288 1.00 96.31 102 ASN A CA 1
ATOM 765 C C . ASN A 1 102 ? 20.675 7.247 -1.159 1.00 96.31 102 ASN A C 1
ATOM 767 O O . ASN A 1 102 ? 20.457 6.083 -1.502 1.00 96.31 102 ASN A O 1
ATOM 771 N N . GLY A 1 103 ? 20.688 8.253 -2.038 1.00 93.50 103 GLY A N 1
ATOM 772 C CA . GLY A 1 103 ? 20.329 8.084 -3.454 1.00 93.50 103 GLY A CA 1
ATOM 773 C C . GLY A 1 103 ? 21.135 6.998 -4.183 1.00 93.50 103 GLY A C 1
ATOM 774 O O . GLY A 1 103 ? 20.586 6.274 -5.013 1.00 93.50 103 GLY A O 1
ATOM 775 N N . SER A 1 104 ? 22.405 6.799 -3.805 1.00 94.38 104 SER A N 1
ATOM 776 C CA . SER A 1 104 ? 23.266 5.731 -4.340 1.00 94.38 104 SER A CA 1
ATOM 777 C C . SER A 1 104 ? 22.784 4.314 -4.013 1.00 94.38 104 SER A C 1
ATOM 779 O O . SER A 1 104 ? 23.146 3.378 -4.717 1.00 94.38 104 SER A O 1
ATOM 781 N N . LYS A 1 105 ? 21.982 4.154 -2.955 1.00 92.44 105 LYS A N 1
ATOM 782 C CA . LYS A 1 105 ? 21.369 2.883 -2.545 1.00 92.44 105 LYS A CA 1
ATOM 783 C C . LYS A 1 105 ? 19.900 2.769 -2.951 1.00 92.44 105 LYS A C 1
ATOM 785 O O . LYS A 1 105 ? 19.389 1.662 -3.000 1.00 92.44 105 LYS A O 1
ATOM 790 N N . HIS A 1 106 ? 19.219 3.893 -3.171 1.00 94.31 106 HIS A N 1
ATOM 791 C CA . HIS A 1 106 ? 17.797 3.924 -3.529 1.00 94.31 106 HIS A CA 1
ATOM 792 C C . HIS A 1 106 ? 17.558 3.722 -5.027 1.00 94.31 106 HIS A C 1
ATOM 794 O O . HIS A 1 106 ? 16.564 3.120 -5.416 1.00 94.31 106 HIS A O 1
ATOM 800 N N . THR A 1 107 ? 18.481 4.203 -5.862 1.00 93.62 107 THR A N 1
ATOM 801 C CA . THR A 1 107 ? 18.347 4.132 -7.321 1.00 93.62 107 THR A CA 1
ATOM 802 C C . THR A 1 107 ? 18.200 2.689 -7.793 1.00 93.62 107 THR A C 1
ATOM 804 O O . THR A 1 107 ? 19.072 1.867 -7.527 1.00 93.62 107 THR A O 1
ATOM 807 N N . ASP A 1 108 ? 17.144 2.417 -8.560 1.00 93.94 108 ASP A N 1
ATOM 808 C CA . ASP A 1 108 ? 16.898 1.123 -9.192 1.00 93.94 108 ASP A CA 1
ATOM 809 C C . ASP A 1 108 ? 17.712 0.983 -10.497 1.00 93.94 108 ASP A C 1
ATOM 811 O O . ASP A 1 108 ? 17.380 1.634 -11.495 1.00 93.94 108 ASP A O 1
ATOM 815 N N . PRO A 1 109 ? 18.770 0.147 -10.555 1.00 93.56 109 PRO A N 1
ATOM 816 C CA . PRO A 1 109 ? 19.593 0.036 -11.755 1.00 93.56 109 PRO A CA 1
ATOM 817 C C . PRO A 1 109 ? 18.861 -0.738 -12.852 1.00 93.56 109 PRO A C 1
ATOM 819 O O . PRO A 1 109 ? 18.324 -1.820 -12.598 1.00 93.56 109 PRO A O 1
ATOM 822 N N . PHE A 1 110 ? 18.900 -0.232 -14.084 1.00 93.12 110 PHE A N 1
ATOM 823 C CA . PHE A 1 110 ? 18.351 -0.935 -15.242 1.00 93.12 110 PHE A CA 1
ATOM 824 C C . PHE A 1 110 ? 19.235 -2.109 -15.685 1.00 93.12 110 PHE A C 1
ATOM 826 O O . PHE A 1 110 ? 20.461 -2.103 -15.551 1.00 93.12 110 PHE A O 1
ATOM 833 N N . SER A 1 111 ? 18.590 -3.121 -16.251 1.00 92.25 111 SER A N 1
ATOM 834 C CA . SER A 1 111 ? 19.191 -4.304 -16.861 1.00 92.25 111 SER A CA 1
ATOM 835 C C . SER A 1 111 ? 18.341 -4.778 -18.045 1.00 92.25 111 SER A C 1
ATOM 837 O O . SER A 1 111 ? 17.152 -4.457 -18.095 1.00 92.25 111 SER A O 1
ATOM 839 N N . PRO A 1 112 ? 18.915 -5.511 -19.014 1.00 91.06 112 PRO A N 1
ATOM 840 C CA . PRO A 1 112 ? 18.141 -6.091 -20.108 1.00 91.06 112 PRO A CA 1
ATOM 841 C C . PRO A 1 112 ? 17.033 -7.018 -19.594 1.00 91.06 112 PRO A C 1
ATOM 843 O O . PRO A 1 112 ? 17.261 -7.819 -18.687 1.00 91.06 112 PRO A O 1
ATOM 846 N N . ALA A 1 113 ? 15.839 -6.910 -20.175 1.00 83.62 113 ALA A N 1
ATOM 847 C CA . ALA A 1 113 ? 14.727 -7.805 -19.874 1.00 83.62 113 ALA A CA 1
ATOM 848 C C . ALA A 1 113 ? 15.013 -9.232 -20.392 1.00 83.62 113 ALA A C 1
ATOM 850 O O . ALA A 1 113 ? 15.597 -9.371 -21.470 1.00 83.62 113 ALA A O 1
ATOM 851 N N . PRO A 1 114 ? 14.567 -10.294 -19.692 1.00 79.19 114 PRO A N 1
ATOM 852 C CA . PRO A 1 114 ? 14.598 -11.653 -20.233 1.00 79.19 114 PRO A CA 1
ATOM 853 C C . PRO A 1 114 ? 13.763 -11.741 -21.518 1.00 79.19 114 PRO A C 1
ATOM 855 O O . PRO A 1 114 ? 12.649 -11.214 -21.554 1.00 79.19 114 PRO A O 1
ATOM 858 N N . GLU A 1 115 ? 14.246 -12.446 -22.548 1.00 70.31 115 GLU A N 1
ATOM 859 C CA . GLU A 1 115 ? 13.546 -12.572 -23.842 1.00 70.31 115 GLU A CA 1
ATOM 860 C C . GLU A 1 115 ? 12.094 -13.054 -23.689 1.00 70.31 115 GLU A C 1
ATOM 862 O O . GLU A 1 115 ? 11.190 -12.543 -24.353 1.00 70.31 115 GLU A O 1
ATOM 867 N N . GLN A 1 116 ? 11.831 -13.980 -22.757 1.00 65.19 116 GLN A N 1
ATOM 868 C CA . GLN A 1 116 ? 10.479 -14.505 -22.538 1.00 65.19 116 GLN A CA 1
ATOM 869 C C . GLN A 1 116 ? 9.508 -13.449 -21.981 1.00 65.19 116 GLN A C 1
ATOM 871 O O . GLN A 1 116 ? 8.314 -13.491 -22.280 1.00 65.19 116 GLN A O 1
ATOM 876 N N . ALA A 1 117 ? 9.999 -12.473 -21.209 1.00 61.78 117 ALA A N 1
ATOM 877 C CA . ALA A 1 117 ? 9.167 -11.444 -20.582 1.00 61.78 117 ALA A CA 1
ATOM 878 C C . ALA A 1 117 ? 8.636 -10.406 -21.585 1.00 61.78 117 ALA A C 1
ATOM 880 O O . ALA A 1 117 ? 7.610 -9.776 -21.314 1.00 61.78 117 ALA A O 1
ATOM 881 N N . VAL A 1 118 ? 9.318 -10.245 -22.726 1.00 58.97 118 VAL A N 1
ATOM 882 C CA . VAL A 1 118 ? 8.947 -9.308 -23.797 1.00 58.97 118 VAL A CA 1
ATOM 883 C C . VAL A 1 118 ? 7.710 -9.811 -24.553 1.00 58.97 118 VAL A C 1
ATOM 885 O O . VAL A 1 118 ? 6.791 -9.036 -24.796 1.00 58.97 118 VAL A O 1
ATOM 888 N N . SER A 1 119 ? 7.634 -11.119 -24.824 1.00 53.12 119 SER A N 1
ATOM 889 C CA . SER A 1 119 ? 6.568 -11.722 -25.645 1.00 53.12 119 SER A CA 1
ATOM 890 C C . SER A 1 119 ? 5.221 -11.900 -24.922 1.00 53.12 119 SER A C 1
ATOM 892 O O . SER A 1 119 ? 4.161 -11.657 -25.496 1.00 53.12 119 SER A O 1
ATOM 894 N N . ALA A 1 120 ? 5.221 -12.287 -23.642 1.00 57.78 120 ALA A N 1
ATOM 895 C CA . ALA A 1 120 ? 3.996 -12.709 -22.950 1.00 57.78 120 ALA A CA 1
ATOM 896 C C . ALA A 1 120 ? 2.978 -11.576 -22.690 1.00 57.78 120 ALA A C 1
ATOM 898 O O . ALA A 1 120 ? 1.770 -11.818 -22.679 1.00 57.78 120 ALA A O 1
ATOM 899 N N . ALA A 1 121 ? 3.442 -10.339 -22.472 1.00 53.75 121 ALA A N 1
ATOM 900 C CA . ALA A 1 121 ? 2.566 -9.186 -22.231 1.00 53.75 121 ALA A CA 1
ATOM 901 C C . ALA A 1 121 ? 2.001 -8.598 -23.537 1.00 53.75 121 ALA A C 1
ATOM 903 O O . ALA A 1 121 ? 0.829 -8.212 -23.582 1.00 53.75 121 ALA A O 1
ATOM 904 N N . GLU A 1 122 ? 2.808 -8.605 -24.603 1.00 61.28 122 GLU A N 1
ATOM 905 C CA . GLU A 1 122 ? 2.425 -8.141 -25.939 1.00 61.28 122 GLU A CA 1
ATOM 906 C C . GLU A 1 122 ? 1.255 -8.967 -26.489 1.00 61.28 122 GLU A C 1
ATOM 908 O O . GLU A 1 122 ? 0.265 -8.408 -26.957 1.00 61.28 122 GLU A O 1
ATOM 913 N N . HIS A 1 123 ? 1.285 -10.289 -26.294 1.00 60.84 123 HIS A N 1
ATOM 914 C CA . HIS A 1 123 ? 0.200 -11.181 -26.711 1.00 60.84 123 HIS A CA 1
ATOM 915 C C . HIS A 1 123 ? -1.139 -10.952 -25.991 1.00 60.84 123 HIS A C 1
ATOM 917 O O . HIS A 1 123 ? -2.181 -11.310 -26.538 1.00 60.84 123 HIS A O 1
ATOM 923 N N . LYS A 1 124 ? -1.143 -10.380 -24.777 1.00 66.00 124 LYS A N 1
ATOM 924 C CA . LYS A 1 124 ? -2.368 -10.214 -23.973 1.00 66.00 124 LYS A CA 1
ATOM 925 C C . LYS A 1 124 ? -2.968 -8.811 -24.053 1.00 66.00 124 LYS A C 1
ATOM 927 O O . LYS A 1 124 ? -4.186 -8.676 -23.996 1.00 66.00 124 LYS A O 1
ATOM 932 N N . LEU A 1 125 ? -2.128 -7.780 -24.133 1.00 66.50 125 LEU A N 1
ATOM 933 C CA . LEU A 1 125 ? -2.552 -6.375 -24.079 1.00 66.50 125 LEU A CA 1
ATOM 934 C C . LEU A 1 125 ? -2.279 -5.607 -25.379 1.00 66.50 125 LEU A C 1
ATOM 936 O O . LEU A 1 125 ? -2.715 -4.467 -25.494 1.00 66.50 125 LEU A O 1
ATOM 940 N N . GLY A 1 126 ? -1.552 -6.193 -26.338 1.00 70.38 126 GLY A N 1
ATOM 941 C CA . GLY A 1 126 ? -1.144 -5.512 -27.572 1.00 70.38 126 GLY A CA 1
ATOM 942 C C . GLY A 1 126 ? -0.133 -4.381 -27.355 1.00 70.38 126 GLY A C 1
ATOM 943 O O . GLY A 1 126 ? 0.135 -3.617 -28.278 1.00 70.38 126 GLY A O 1
ATOM 944 N N . ILE A 1 127 ? 0.414 -4.252 -26.141 1.00 69.44 127 ILE A N 1
ATOM 945 C CA . ILE A 1 127 ? 1.414 -3.245 -25.783 1.00 69.44 127 ILE A CA 1
ATOM 946 C C . ILE A 1 127 ? 2.750 -3.968 -25.577 1.00 69.44 127 ILE A C 1
ATOM 948 O O . ILE A 1 127 ? 2.827 -4.837 -24.699 1.00 69.44 127 ILE A O 1
ATOM 952 N N . PRO A 1 128 ? 3.802 -3.635 -26.347 1.00 66.62 128 PRO A N 1
ATOM 953 C CA . PRO A 1 128 ? 5.105 -4.262 -26.191 1.00 66.62 128 PRO A CA 1
ATOM 954 C C . PRO A 1 128 ? 5.701 -3.905 -24.827 1.00 66.62 128 PRO A C 1
ATOM 956 O O . PRO A 1 128 ? 5.671 -2.750 -24.392 1.00 66.62 128 PRO A O 1
ATOM 959 N N . ARG A 1 129 ? 6.253 -4.903 -24.133 1.00 74.62 129 ARG A N 1
ATOM 960 C CA . ARG A 1 129 ? 6.939 -4.675 -22.857 1.00 74.62 129 ARG A CA 1
ATOM 961 C C . ARG A 1 129 ? 8.296 -4.013 -23.105 1.00 74.62 129 ARG A C 1
ATOM 963 O O . ARG A 1 129 ? 8.939 -4.257 -24.125 1.00 74.62 129 ARG A O 1
ATOM 970 N N . SER A 1 130 ? 8.753 -3.198 -22.155 1.00 81.12 130 SER A N 1
ATOM 971 C CA . SER A 1 130 ? 10.103 -2.627 -22.196 1.00 81.12 130 SER A CA 1
ATOM 972 C C . SER A 1 130 ? 11.169 -3.718 -22.357 1.00 81.12 130 SER A C 1
ATOM 974 O O . SER A 1 130 ? 11.101 -4.766 -21.715 1.00 81.12 130 SER A O 1
ATOM 976 N N . ARG A 1 131 ? 12.205 -3.441 -23.160 1.00 86.06 131 ARG A N 1
ATOM 977 C CA . ARG A 1 131 ? 13.418 -4.282 -23.243 1.00 86.06 131 ARG A CA 1
ATOM 978 C C . ARG A 1 131 ? 14.333 -4.123 -22.023 1.00 86.06 131 ARG A C 1
ATOM 980 O O . ARG A 1 131 ? 15.408 -4.714 -21.981 1.00 86.06 131 ARG A O 1
ATOM 987 N N . LEU A 1 132 ? 13.930 -3.300 -21.059 1.00 88.81 132 LEU A N 1
ATOM 988 C CA . LEU A 1 132 ? 14.644 -3.020 -19.822 1.00 88.81 132 LEU A CA 1
ATOM 989 C C . LEU A 1 132 ? 13.765 -3.382 -18.622 1.00 88.81 132 LEU A C 1
ATOM 991 O O . LEU A 1 132 ? 12.569 -3.095 -18.618 1.00 88.81 132 LEU A O 1
ATOM 995 N N . VAL A 1 133 ? 14.394 -3.941 -17.593 1.00 89.88 133 VAL A N 1
ATOM 996 C CA . VAL A 1 133 ? 13.838 -4.174 -16.252 1.00 89.88 133 VAL A CA 1
ATOM 997 C C . VAL A 1 133 ? 14.779 -3.587 -15.208 1.00 89.88 133 VAL A C 1
ATOM 999 O O . VAL A 1 133 ? 15.966 -3.392 -15.480 1.00 89.88 133 VAL A O 1
ATOM 1002 N N . THR A 1 134 ? 14.288 -3.310 -14.006 1.00 91.00 134 THR A N 1
ATOM 1003 C CA . THR A 1 134 ? 15.145 -2.873 -12.900 1.00 91.00 134 THR A CA 1
ATOM 1004 C C . THR A 1 134 ? 15.593 -4.058 -12.044 1.00 91.00 134 THR A C 1
ATOM 1006 O O . THR A 1 134 ? 14.863 -5.033 -11.878 1.00 91.00 134 THR A O 1
ATOM 1009 N N . LYS A 1 135 ? 16.810 -3.989 -11.492 1.00 88.94 135 LYS A N 1
ATOM 1010 C CA . LYS A 1 135 ? 17.358 -5.038 -10.606 1.00 88.94 135 LYS A CA 1
ATOM 1011 C C . LYS A 1 135 ? 16.722 -5.045 -9.214 1.00 88.94 135 LYS A C 1
ATOM 1013 O O . LYS A 1 135 ? 16.693 -6.073 -8.550 1.00 88.94 135 LYS A O 1
ATOM 1018 N N . THR A 1 136 ? 16.252 -3.886 -8.778 1.00 91.56 136 THR A N 1
ATOM 1019 C CA . THR A 1 136 ? 15.512 -3.652 -7.534 1.00 91.56 136 THR A CA 1
ATOM 1020 C C . THR A 1 136 ? 14.213 -2.925 -7.873 1.00 91.56 136 THR A C 1
ATOM 1022 O O . THR A 1 136 ? 14.022 -2.506 -9.015 1.00 91.56 136 THR A O 1
ATOM 1025 N N . ASN A 1 137 ? 13.293 -2.800 -6.916 1.00 93.75 137 ASN A N 1
ATOM 1026 C CA . ASN A 1 137 ? 12.018 -2.119 -7.145 1.00 93.75 137 ASN A CA 1
ATOM 1027 C C . ASN A 1 137 ? 11.687 -1.132 -6.014 1.00 93.75 137 ASN A C 1
ATOM 1029 O O . ASN A 1 137 ? 10.582 -1.123 -5.467 1.00 93.75 137 ASN A O 1
ATOM 1033 N N . HIS A 1 138 ? 12.663 -0.300 -5.642 1.00 95.38 138 HIS A N 1
ATOM 1034 C CA . HIS A 1 138 ? 12.486 0.790 -4.680 1.00 95.38 138 HIS A CA 1
ATOM 1035 C C . HIS A 1 138 ? 11.461 1.821 -5.154 1.00 95.38 138 HIS A C 1
ATOM 1037 O O . HIS A 1 138 ? 10.702 2.347 -4.346 1.00 95.38 138 HIS A O 1
ATOM 1043 N N . SER A 1 139 ? 11.389 2.060 -6.459 1.00 95.31 139 SER A N 1
ATOM 1044 C CA . SER A 1 139 ? 10.387 2.901 -7.116 1.00 95.31 139 SER A CA 1
ATOM 1045 C C . SER A 1 139 ? 8.959 2.349 -7.036 1.00 95.31 139 SER A C 1
ATOM 1047 O O . SER A 1 139 ? 8.003 3.081 -7.275 1.00 95.31 139 SER A O 1
ATOM 1049 N N . GLY A 1 140 ? 8.779 1.070 -6.688 1.00 95.19 140 GLY A N 1
ATOM 1050 C CA . GLY A 1 140 ? 7.454 0.457 -6.594 1.00 95.19 140 GLY A CA 1
ATOM 1051 C C . GLY A 1 140 ? 6.728 0.411 -7.929 1.00 95.19 140 GLY A C 1
ATOM 1052 O O . GLY A 1 140 ? 5.524 0.645 -7.974 1.00 95.19 140 GLY A O 1
ATOM 1053 N N . GLY A 1 141 ? 7.466 0.157 -9.009 1.00 94.56 141 GLY A N 1
ATOM 1054 C CA . GLY A 1 141 ? 6.948 0.043 -10.366 1.00 94.56 141 GLY A CA 1
ATOM 1055 C C . GLY A 1 141 ? 6.640 1.371 -11.053 1.00 94.56 141 GLY A C 1
ATOM 1056 O O . GLY A 1 141 ? 6.178 1.347 -12.193 1.00 94.56 141 GLY A O 1
ATOM 1057 N N . ILE A 1 142 ? 6.884 2.512 -10.397 1.00 96.31 142 ILE A N 1
ATOM 1058 C CA . ILE A 1 142 ? 6.564 3.846 -10.914 1.00 96.31 142 ILE A CA 1
ATOM 1059 C C . ILE A 1 142 ? 7.793 4.753 -10.838 1.00 96.31 142 ILE A C 1
ATOM 1061 O O . ILE A 1 142 ? 8.303 5.046 -9.762 1.00 96.31 142 ILE A O 1
ATOM 1065 N N . GLN A 1 143 ? 8.268 5.229 -11.987 1.00 94.31 143 GLN A N 1
ATOM 1066 C CA . GLN A 1 143 ? 9.407 6.139 -12.086 1.00 94.31 143 GLN A CA 1
ATOM 1067 C C . GLN A 1 143 ? 9.002 7.386 -12.862 1.00 94.31 143 GLN A C 1
ATOM 1069 O O . GLN A 1 143 ? 8.453 7.297 -13.957 1.00 94.31 143 GLN A O 1
ATOM 1074 N N . SER A 1 144 ? 9.296 8.558 -12.298 1.00 93.94 144 SER A N 1
ATOM 1075 C CA . SER A 1 144 ? 9.008 9.851 -12.931 1.00 93.94 144 SER A CA 1
ATOM 1076 C C . SER A 1 144 ? 7.548 10.007 -13.387 1.00 93.94 144 SER A C 1
ATOM 1078 O O . SER A 1 144 ? 7.296 10.590 -14.436 1.00 93.94 144 SER A O 1
ATOM 1080 N N . GLY A 1 145 ? 6.587 9.485 -12.620 1.00 95.81 145 GLY A N 1
ATOM 1081 C CA . GLY A 1 145 ? 5.158 9.606 -12.921 1.00 95.81 145 GLY A CA 1
ATOM 1082 C C . GLY A 1 145 ? 4.554 8.519 -13.810 1.00 95.81 145 GLY A C 1
ATOM 1083 O O . GLY A 1 145 ? 3.334 8.505 -13.990 1.00 95.81 145 GLY A O 1
ATOM 1084 N N . ILE A 1 146 ? 5.371 7.607 -14.350 1.00 95.50 146 ILE A N 1
ATOM 1085 C CA . ILE A 1 146 ? 4.927 6.543 -15.258 1.00 95.50 146 ILE A CA 1
ATOM 1086 C C . ILE A 1 146 ? 5.342 5.157 -14.767 1.00 95.50 146 ILE A C 1
ATOM 1088 O O . ILE A 1 146 ? 6.355 4.991 -14.086 1.00 95.50 146 ILE A O 1
ATOM 1092 N N . SER A 1 147 ? 4.582 4.131 -15.133 1.00 94.50 147 SER A N 1
ATOM 1093 C CA . SER A 1 147 ? 4.948 2.744 -14.842 1.00 94.50 147 SER A CA 1
ATOM 1094 C C . SER A 1 147 ? 6.209 2.307 -15.603 1.00 94.50 147 SER A C 1
ATOM 1096 O O . SER A 1 147 ? 6.364 2.569 -16.798 1.00 94.50 147 SER A O 1
ATOM 1098 N N . ASN A 1 148 ? 7.103 1.571 -14.941 1.00 92.12 148 ASN A N 1
ATOM 1099 C CA . ASN A 1 148 ? 8.345 1.068 -15.547 1.00 92.12 148 ASN A CA 1
ATOM 1100 C C . ASN A 1 148 ? 8.249 -0.395 -16.039 1.00 92.12 148 ASN A C 1
ATOM 1102 O O . ASN A 1 148 ? 9.164 -0.885 -16.696 1.00 92.12 148 ASN A O 1
ATOM 1106 N N . GLY A 1 149 ? 7.128 -1.082 -15.778 1.00 88.56 149 GLY A N 1
ATOM 1107 C CA . GLY A 1 149 ? 6.873 -2.479 -16.170 1.00 88.56 149 GLY A CA 1
ATOM 1108 C C . GLY A 1 149 ? 7.187 -3.530 -15.094 1.00 88.56 149 GLY A C 1
ATOM 1109 O O . GLY A 1 149 ? 6.852 -4.710 -15.281 1.00 88.56 149 GLY A O 1
ATOM 1110 N N . MET A 1 150 ? 7.778 -3.110 -13.970 1.00 90.44 150 MET A N 1
ATOM 1111 C CA . MET A 1 150 ? 7.886 -3.905 -12.744 1.00 90.44 150 MET A CA 1
ATOM 1112 C C . MET A 1 150 ? 6.534 -3.951 -12.016 1.00 90.44 150 MET A C 1
ATOM 1114 O O . MET A 1 150 ? 5.668 -3.112 -12.286 1.00 90.44 150 MET A O 1
ATOM 1118 N N . PRO A 1 151 ? 6.315 -4.902 -11.084 1.00 92.06 151 PRO A N 1
ATOM 1119 C CA . PRO A 1 151 ? 5.129 -4.885 -10.237 1.00 92.06 151 PRO A CA 1
ATOM 1120 C C . PRO A 1 151 ? 4.984 -3.532 -9.539 1.00 92.06 151 PRO A C 1
ATOM 1122 O O . PRO A 1 151 ? 5.908 -3.073 -8.863 1.00 92.06 151 PRO A O 1
ATOM 1125 N N . ILE A 1 152 ? 3.822 -2.904 -9.701 1.00 95.00 152 ILE A N 1
ATOM 1126 C CA . ILE A 1 152 ? 3.489 -1.708 -8.938 1.00 95.00 152 ILE A CA 1
ATOM 1127 C C . ILE A 1 152 ? 2.995 -2.173 -7.582 1.00 95.00 152 ILE A C 1
ATOM 1129 O O . ILE A 1 152 ? 2.101 -3.017 -7.511 1.00 95.00 152 ILE A O 1
ATOM 1133 N N . PHE A 1 153 ? 3.546 -1.629 -6.506 1.00 95.38 153 PHE A N 1
ATOM 1134 C CA . PHE A 1 153 ? 3.028 -1.903 -5.175 1.00 95.38 153 PHE A CA 1
ATOM 1135 C C . PHE A 1 153 ? 3.021 -0.652 -4.313 1.00 95.38 153 PHE A C 1
ATOM 1137 O O . PHE A 1 153 ? 3.924 0.186 -4.362 1.00 95.38 153 PHE A O 1
ATOM 1144 N N . PHE A 1 154 ? 1.968 -0.545 -3.516 1.00 96.56 154 PHE A N 1
ATOM 1145 C CA . PHE A 1 154 ? 1.745 0.571 -2.615 1.00 96.56 154 PHE A CA 1
ATOM 1146 C C . PHE A 1 154 ? 1.080 0.087 -1.335 1.00 96.56 154 PHE A C 1
ATOM 1148 O O . PHE A 1 154 ? 0.466 -0.983 -1.300 1.00 96.56 154 PHE A O 1
ATOM 1155 N N . ARG A 1 155 ? 1.193 0.890 -0.281 1.00 96.69 155 ARG A N 1
ATOM 1156 C CA . ARG A 1 155 ? 0.563 0.637 1.009 1.00 96.69 155 ARG A CA 1
ATOM 1157 C C . ARG A 1 155 ? -0.370 1.780 1.371 1.00 96.69 155 ARG A C 1
ATOM 1159 O O . ARG A 1 155 ? -0.052 2.948 1.156 1.00 96.69 155 ARG A O 1
ATOM 1166 N N . VAL A 1 156 ? -1.524 1.420 1.922 1.00 98.44 156 VAL A N 1
ATOM 1167 C CA . VAL A 1 156 ? -2.528 2.357 2.430 1.00 98.44 156 VAL A CA 1
ATOM 1168 C C . VAL A 1 156 ? -2.690 2.121 3.922 1.00 98.44 156 VAL A C 1
ATOM 1170 O O . VAL A 1 156 ? -2.938 0.990 4.341 1.00 98.44 156 VAL A O 1
ATOM 1173 N N . ALA A 1 157 ? -2.536 3.173 4.720 1.00 98.25 157 ALA A N 1
ATOM 1174 C CA . ALA A 1 157 ? -2.747 3.132 6.161 1.00 98.25 157 ALA A CA 1
ATOM 1175 C C . ALA A 1 157 ? -4.172 3.574 6.496 1.00 98.25 157 ALA A C 1
ATOM 1177 O O . ALA A 1 157 ? -4.620 4.630 6.046 1.00 98.25 157 ALA A O 1
ATOM 1178 N N . PHE A 1 158 ? -4.855 2.796 7.327 1.00 98.12 158 PHE A N 1
ATOM 1179 C CA . PHE A 1 158 ? -6.202 3.064 7.812 1.00 98.12 158 PHE A CA 1
ATOM 1180 C C . PHE A 1 158 ? -6.176 3.315 9.314 1.00 98.12 158 PHE A C 1
ATOM 1182 O O . PHE A 1 158 ? -5.599 2.535 10.075 1.00 98.12 158 PHE A O 1
ATOM 1189 N N . LYS A 1 159 ? -6.824 4.396 9.753 1.00 97.19 159 LYS A N 1
ATOM 1190 C CA . LYS A 1 159 ? -7.041 4.648 11.183 1.00 97.19 159 LYS A CA 1
ATOM 1191 C C . LYS A 1 159 ? -8.088 3.681 11.756 1.00 97.19 159 LYS A C 1
ATOM 1193 O O . LYS A 1 159 ? -8.934 3.203 10.995 1.00 97.19 159 LYS A O 1
ATOM 1198 N N . PRO A 1 160 ? -8.110 3.475 13.084 1.00 96.25 160 PRO A N 1
ATOM 1199 C CA . PRO A 1 160 ? -9.194 2.748 13.728 1.00 96.25 160 PRO A CA 1
ATOM 1200 C C . PRO A 1 160 ? -10.581 3.342 13.389 1.00 96.25 160 PRO A C 1
ATOM 1202 O O . PRO A 1 160 ? -10.732 4.580 13.296 1.00 96.25 160 PRO A O 1
ATOM 1205 N N . PRO A 1 161 ? -11.603 2.493 13.178 1.00 91.12 161 PRO A N 1
ATOM 1206 C CA . PRO A 1 161 ? -12.999 2.916 13.168 1.00 91.12 161 PRO A CA 1
ATOM 1207 C C . PRO A 1 161 ? -13.345 3.722 14.428 1.00 91.12 161 PRO A C 1
ATOM 1209 O O . PRO A 1 161 ? -12.942 3.370 15.525 1.00 91.12 161 PRO A O 1
ATOM 1212 N N . ALA A 1 162 ? -14.099 4.813 14.284 1.00 86.31 162 ALA A N 1
ATOM 1213 C CA . ALA A 1 162 ? -14.488 5.632 15.441 1.00 86.31 162 ALA A CA 1
ATOM 1214 C C . ALA A 1 162 ? -15.698 5.057 16.206 1.00 86.31 162 ALA A C 1
ATOM 1216 O O . ALA A 1 162 ? -15.964 5.456 17.332 1.00 86.31 162 ALA A O 1
ATOM 1217 N N . THR A 1 163 ? -16.443 4.141 15.582 1.00 84.69 163 THR A N 1
ATOM 1218 C CA . THR A 1 163 ? -17.616 3.480 16.164 1.00 84.69 163 THR A CA 1
ATOM 1219 C C . THR A 1 163 ? -17.158 2.316 17.041 1.00 84.69 163 THR A C 1
ATOM 1221 O O . THR A 1 163 ? -17.028 1.182 16.562 1.00 84.69 163 THR A O 1
ATOM 1224 N N . ILE A 1 164 ? -16.873 2.637 18.300 1.00 89.69 164 ILE A N 1
ATOM 1225 C CA . ILE A 1 164 ? -16.455 1.715 19.358 1.00 89.69 164 ILE A CA 1
ATOM 1226 C C . ILE A 1 164 ? -17.488 1.714 20.492 1.00 89.69 164 ILE A C 1
ATOM 1228 O O . ILE A 1 164 ? -18.269 2.658 20.621 1.00 89.69 164 ILE A O 1
ATOM 1232 N N . GLY A 1 165 ? -17.512 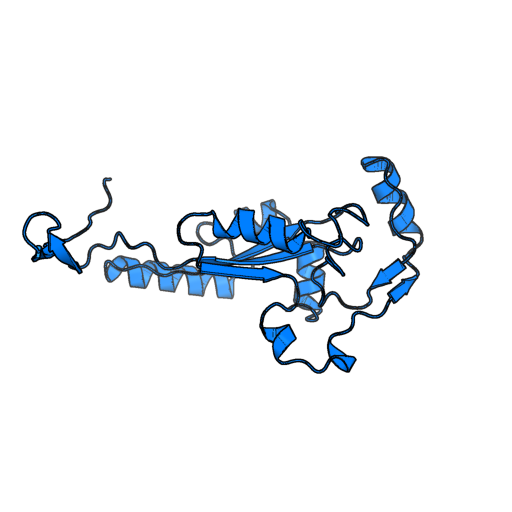0.644 21.288 1.00 88.25 165 GLY A N 1
ATOM 1233 C CA . GLY A 1 165 ? -18.459 0.502 22.397 1.00 88.25 165 GLY A CA 1
ATOM 1234 C C . GLY A 1 165 ? -18.077 1.321 23.630 1.00 88.25 165 GLY A C 1
ATOM 1235 O O . GLY A 1 165 ? -18.895 1.462 24.525 1.00 88.25 165 GLY A O 1
ATOM 1236 N N . GLN A 1 166 ? -16.894 1.934 23.657 1.00 87.75 166 GLN A N 1
ATOM 1237 C CA . GLN A 1 166 ? -16.498 2.840 24.730 1.00 87.75 166 GLN A CA 1
ATOM 1238 C C . GLN A 1 166 ? -17.185 4.210 24.630 1.00 87.75 166 GLN A C 1
ATOM 1240 O O . GLN A 1 166 ? -17.381 4.759 23.542 1.00 87.75 166 GLN A O 1
ATOM 1245 N N . ASP A 1 167 ? -17.461 4.805 25.789 1.00 90.00 167 ASP A N 1
ATOM 1246 C CA . ASP A 1 167 ? -17.914 6.189 25.918 1.00 90.00 167 ASP A CA 1
ATOM 1247 C C . ASP A 1 167 ? -16.891 7.169 25.332 1.00 90.00 167 ASP A C 1
ATOM 1249 O O . ASP A 1 167 ? -15.699 7.121 25.641 1.00 90.00 167 ASP A O 1
ATOM 1253 N N . GLN A 1 168 ? -17.364 8.095 24.501 1.00 90.06 168 GLN A N 1
ATOM 1254 C CA . GLN A 1 168 ? -16.549 9.137 23.890 1.00 90.06 168 GLN A CA 1
ATOM 1255 C C . GLN A 1 168 ? -17.069 10.517 24.277 1.00 90.06 168 GLN A C 1
ATOM 1257 O O . GLN A 1 168 ? -18.241 10.853 24.092 1.00 90.06 168 GLN A O 1
ATOM 1262 N N . THR A 1 169 ? -16.160 11.352 24.777 1.00 93.06 169 THR A N 1
ATOM 1263 C CA . THR A 1 169 ? -16.455 12.757 25.053 1.00 93.06 169 THR A CA 1
ATOM 1264 C C . THR A 1 169 ? -16.524 13.539 23.746 1.00 93.06 169 THR A C 1
ATOM 1266 O O . THR A 1 169 ? -15.578 13.553 22.963 1.00 93.06 169 THR A O 1
ATOM 1269 N N . THR A 1 170 ? -17.634 14.237 23.530 1.00 92.88 170 THR A N 1
ATOM 1270 C CA . THR A 1 170 ? -17.838 15.117 22.376 1.00 92.88 170 THR A CA 1
ATOM 1271 C C . THR A 1 170 ? -18.664 16.343 22.769 1.00 92.88 170 THR A C 1
ATOM 1273 O O . THR A 1 170 ? -18.942 16.574 23.946 1.00 92.88 170 THR A O 1
ATOM 1276 N N . VAL A 1 171 ? -19.047 17.164 21.794 1.00 93.31 171 VAL A N 1
ATOM 1277 C CA . VAL A 1 171 ? -19.819 18.392 21.991 1.00 93.31 171 VAL A CA 1
ATOM 1278 C C . VAL A 1 171 ? -21.069 18.382 21.113 1.00 93.31 171 VAL A C 1
ATOM 1280 O O . VAL A 1 171 ? -21.012 18.084 19.922 1.00 93.31 171 VAL A O 1
ATOM 1283 N N . MET A 1 172 ? -22.209 18.762 21.692 1.00 90.38 172 MET A N 1
ATOM 1284 C CA . MET A 1 172 ? -23.441 19.029 20.947 1.00 90.38 172 MET A CA 1
ATOM 1285 C C . MET A 1 172 ? -23.304 20.331 20.153 1.00 90.38 172 MET A C 1
ATOM 1287 O O . MET A 1 172 ? -23.217 21.408 20.747 1.00 90.38 172 MET A O 1
ATOM 1291 N N . ALA A 1 173 ? -23.354 20.246 18.821 1.00 91.56 173 ALA A N 1
ATOM 1292 C CA . ALA A 1 173 ? -23.121 21.387 17.930 1.00 91.56 173 ALA A CA 1
ATOM 1293 C C . ALA A 1 173 ? -24.053 22.589 18.186 1.00 91.56 173 ALA A C 1
ATOM 1295 O O . ALA A 1 173 ? -23.617 23.729 18.093 1.00 91.56 173 ALA A O 1
ATOM 1296 N N . GLN A 1 174 ? -25.318 22.347 18.551 1.00 91.44 174 GLN A N 1
ATOM 1297 C CA . GLN A 1 174 ? -26.322 23.407 18.744 1.00 91.44 174 GLN A CA 1
ATOM 1298 C C . GLN A 1 174 ? -26.050 24.317 19.951 1.00 91.44 174 GLN A C 1
ATOM 1300 O O . GLN A 1 174 ? -26.373 25.498 19.906 1.00 91.44 174 GLN A O 1
ATOM 1305 N N . HIS A 1 175 ? -25.483 23.774 21.032 1.00 91.81 175 HIS A N 1
ATOM 1306 C CA . HIS A 1 175 ? -25.377 24.483 22.315 1.00 91.81 175 HIS A CA 1
ATOM 1307 C C . HIS A 1 175 ? -23.949 24.511 22.875 1.00 91.81 175 HIS A C 1
ATOM 1309 O O . HIS A 1 175 ? -23.758 24.915 24.017 1.00 91.81 175 HIS A O 1
ATOM 1315 N N . ALA A 1 176 ? -22.960 24.034 22.107 1.00 89.56 176 ALA A N 1
ATOM 1316 C CA . ALA A 1 176 ? -21.557 23.918 22.514 1.00 89.56 176 ALA A CA 1
ATOM 1317 C C . ALA A 1 176 ? -21.362 23.241 23.890 1.00 89.56 176 ALA A C 1
ATOM 1319 O O . ALA A 1 176 ? -20.441 23.563 24.639 1.00 89.56 176 ALA A O 1
ATOM 1320 N N . ARG A 1 177 ? -22.242 22.290 24.235 1.00 92.31 177 ARG A N 1
ATOM 1321 C CA . ARG A 1 177 ? -22.216 21.579 25.518 1.00 92.31 177 ARG A CA 1
ATOM 1322 C C . ARG A 1 177 ? -21.527 20.231 25.367 1.00 92.31 177 ARG A C 1
ATOM 1324 O O . ARG A 1 177 ? -21.878 19.461 24.473 1.00 92.31 177 ARG A O 1
ATOM 1331 N N . GLN A 1 178 ? -20.600 19.940 26.274 1.00 93.06 178 GLN A N 1
ATOM 1332 C CA . GLN A 1 178 ? -19.946 18.640 26.356 1.00 93.06 178 GLN A CA 1
ATOM 1333 C C . GLN A 1 178 ? -20.951 17.544 26.738 1.00 93.06 178 GLN A C 1
ATOM 1335 O O . GLN A 1 178 ? -21.759 17.720 27.654 1.00 93.06 178 GLN A O 1
ATOM 1340 N N . VAL A 1 179 ? -20.892 16.424 26.026 1.00 91.88 179 VAL A N 1
ATOM 1341 C CA . VAL A 1 179 ? -21.710 15.226 26.241 1.00 91.88 179 VAL A CA 1
ATOM 1342 C C . VAL A 1 179 ? -20.836 13.978 26.110 1.00 91.88 179 VAL A C 1
ATOM 1344 O O . VAL A 1 179 ? -19.842 13.993 25.382 1.00 91.88 179 VAL A O 1
ATOM 1347 N N . SER A 1 180 ? -21.205 12.904 26.808 1.00 90.62 180 SER A N 1
ATOM 1348 C CA . SER A 1 180 ? -20.660 11.564 26.556 1.00 90.62 180 SER A CA 1
ATOM 1349 C C . SER A 1 180 ? -21.607 10.838 25.606 1.00 90.62 180 SER A C 1
ATOM 1351 O O . SER A 1 180 ? -22.822 10.889 25.811 1.00 90.62 180 SER A O 1
ATOM 1353 N N . ILE A 1 181 ? -21.074 10.214 24.557 1.00 88.56 181 ILE A N 1
ATOM 1354 C CA . ILE A 1 181 ? -21.846 9.367 23.645 1.00 88.56 181 ILE A CA 1
ATOM 1355 C C . ILE A 1 181 ? -21.190 7.999 23.517 1.00 88.56 181 ILE A C 1
ATOM 1357 O O . ILE A 1 181 ? -19.972 7.897 23.403 1.00 88.56 181 ILE A O 1
ATOM 1361 N N . GLN A 1 182 ? -22.017 6.964 23.455 1.00 85.69 182 GLN A N 1
ATOM 1362 C CA . GLN A 1 182 ? -21.592 5.608 23.144 1.00 85.69 182 GLN A CA 1
ATOM 1363 C C . GLN A 1 182 ? -22.094 5.268 21.740 1.00 85.69 182 GLN A C 1
ATOM 1365 O O . GLN A 1 182 ? -23.296 5.330 21.466 1.00 85.69 182 GLN A O 1
ATOM 1370 N N . MET A 1 183 ? -21.185 4.956 20.817 1.00 79.44 183 MET A N 1
ATOM 1371 C CA . MET A 1 183 ? -21.561 4.637 19.440 1.00 79.44 183 MET A CA 1
ATOM 1372 C C . MET A 1 183 ? -21.686 3.120 19.267 1.00 79.44 183 MET A C 1
ATOM 1374 O O . MET A 1 183 ? -20.734 2.450 18.878 1.00 79.44 183 MET A O 1
ATOM 1378 N N . SER A 1 184 ? -22.872 2.560 19.519 1.00 67.38 184 SER A N 1
ATOM 1379 C CA . SER A 1 184 ? -23.111 1.137 19.239 1.00 67.38 184 SER A CA 1
ATOM 1380 C C . SER A 1 184 ? -23.209 0.878 17.728 1.00 67.38 184 SER A C 1
ATOM 1382 O O . SER A 1 184 ? -23.826 1.658 16.996 1.00 67.38 184 SER A O 1
ATOM 1384 N N . LYS A 1 185 ? -22.610 -0.217 17.242 1.00 56.84 185 LYS A N 1
ATOM 1385 C CA . LYS A 1 185 ? -22.847 -0.702 15.874 1.00 56.84 185 LYS A CA 1
ATOM 1386 C C . LYS A 1 185 ? -24.277 -1.245 15.808 1.00 56.84 185 LYS A C 1
ATOM 1388 O O . LYS A 1 185 ? -24.581 -2.193 16.529 1.00 56.84 185 LYS A O 1
ATOM 1393 N N . SER A 1 186 ? -25.135 -0.669 14.962 1.00 47.75 186 SER A N 1
ATOM 1394 C CA . SER A 1 186 ? -26.419 -1.297 14.625 1.00 47.75 186 SER A CA 1
ATOM 1395 C C . SER A 1 186 ? -26.152 -2.713 14.115 1.00 47.75 186 SER A C 1
ATOM 1397 O O . SER A 1 186 ? -25.276 -2.899 13.267 1.00 47.75 186 SER A O 1
ATOM 1399 N N . SER A 1 187 ? -26.847 -3.678 14.717 1.00 39.69 187 SER A N 1
ATOM 1400 C CA . SER A 1 187 ? -26.742 -5.117 14.449 1.00 39.69 187 SER A CA 1
ATOM 1401 C C . SER A 1 187 ? -27.043 -5.479 13.000 1.00 39.69 187 SER A C 1
ATOM 1403 O O . SER A 1 187 ? -27.890 -4.790 12.388 1.00 39.69 187 SER A O 1
#

InterPro domains:
  IPR000453 Chorismate synthase [PF01264] (21-184)
  IPR000453 Chorismate synthase [PTHR21085] (11-178)
  IPR035904 Chorismate synthase AroC superfamily [G3DSA:3.60.150.10] (1-186)
  IPR035904 Chorismate synthase AroC superfamily [SSF103263] (11-177)

Foldseek 3Di:
DQFDPVVQVCLVPPDPVCQVVLPPPSDNPVVVSVVVVVVQVVQVVVLHWFWDKDKDKDAQDAWFPFDQPDTFPQVVVVVVLCPDPQWDDKAWRLGPVLVVDDPVVLDFDKDADDPVLQPPSCVPPVGGHDRIDTPTRSVQQGDSRTGNNRIRMMMIIGGIDPQTQDWDWDADPVPRDIDTDGRHDDD